Protein AF-A0A8H7LG50-F1 (afdb_monomer)

Structure (mmCIF, N/CA/C/O backbone):
data_AF-A0A8H7LG50-F1
#
_entry.id   AF-A0A8H7LG50-F1
#
loop_
_atom_site.group_PDB
_atom_site.id
_atom_site.type_symbol
_atom_site.label_atom_id
_atom_site.label_alt_id
_atom_site.label_comp_id
_atom_site.label_asym_id
_atom_site.label_entity_id
_atom_site.label_seq_id
_atom_site.pdbx_PDB_ins_code
_atom_site.Cartn_x
_atom_site.Cartn_y
_atom_site.Cartn_z
_atom_site.occupancy
_atom_site.B_iso_or_equiv
_atom_site.auth_seq_id
_atom_site.auth_comp_id
_atom_site.auth_asym_id
_atom_site.auth_atom_id
_atom_site.pdbx_PDB_model_num
ATOM 1 N N . MET A 1 1 ? 13.719 -37.889 -53.598 1.00 31.06 1 MET A N 1
ATOM 2 C CA . MET A 1 1 ? 13.963 -36.443 -53.409 1.00 31.06 1 MET A CA 1
ATOM 3 C C . MET A 1 1 ? 12.656 -35.799 -52.960 1.00 31.06 1 MET A C 1
ATOM 5 O O . MET A 1 1 ? 11.708 -35.880 -53.720 1.00 31.06 1 MET A O 1
ATOM 9 N N . ARG A 1 2 ? 12.663 -35.210 -51.749 1.00 28.53 2 ARG A N 1
ATOM 10 C CA . ARG A 1 2 ? 11.762 -34.171 -51.178 1.00 28.53 2 ARG A CA 1
ATOM 11 C C . ARG A 1 2 ? 10.258 -34.524 -51.067 1.00 28.53 2 ARG A C 1
ATOM 13 O O . ARG A 1 2 ? 9.593 -34.675 -52.074 1.00 28.53 2 ARG A O 1
ATOM 20 N N . SER A 1 3 ? 9.714 -34.812 -49.872 1.00 28.70 3 SER A N 1
ATOM 21 C CA . SER A 1 3 ? 9.418 -33.885 -48.743 1.00 28.70 3 SER A CA 1
ATOM 22 C C . SER A 1 3 ? 8.461 -32.779 -49.209 1.00 28.70 3 SER A C 1
ATOM 24 O O . SER A 1 3 ? 8.827 -32.046 -50.117 1.00 28.70 3 SER A O 1
ATOM 26 N N . THR A 1 4 ? 7.217 -32.657 -48.739 1.00 28.62 4 THR A N 1
ATOM 27 C CA . THR A 1 4 ? 6.825 -32.398 -47.340 1.00 28.62 4 THR A CA 1
ATOM 28 C C . THR A 1 4 ? 5.317 -32.615 -47.115 1.00 28.62 4 THR A C 1
ATOM 30 O O . THR A 1 4 ? 4.499 -32.032 -47.823 1.00 28.62 4 THR A O 1
ATOM 33 N N . LEU A 1 5 ? 4.970 -33.352 -46.054 1.00 33.84 5 LEU A N 1
ATOM 34 C CA . LEU A 1 5 ? 3.782 -33.109 -45.225 1.00 33.84 5 LEU A CA 1
ATOM 35 C C . LEU A 1 5 ? 3.988 -31.791 -44.455 1.00 33.84 5 LEU A C 1
ATOM 37 O O . LEU A 1 5 ? 5.042 -31.633 -43.841 1.00 33.84 5 LEU A O 1
ATOM 41 N N . VAL A 1 6 ? 3.000 -30.890 -44.422 1.00 29.89 6 VAL A N 1
ATOM 42 C CA . VAL A 1 6 ? 2.952 -29.770 -43.461 1.00 29.89 6 VAL A CA 1
ATOM 43 C C . VAL A 1 6 ? 1.529 -29.604 -42.911 1.00 29.89 6 VAL A C 1
ATOM 45 O O . VAL A 1 6 ? 0.636 -29.097 -43.577 1.00 29.89 6 VAL A O 1
ATOM 48 N N . SER A 1 7 ? 1.387 -30.072 -41.669 1.00 29.23 7 SER A N 1
ATOM 49 C CA . SER A 1 7 ? 0.740 -29.420 -40.517 1.00 29.23 7 SER A CA 1
ATOM 50 C C . SER A 1 7 ? -0.767 -29.123 -40.506 1.00 29.23 7 SER A C 1
ATOM 52 O O . SER A 1 7 ? -1.240 -28.055 -40.880 1.00 29.23 7 SER A O 1
ATOM 54 N N . LEU A 1 8 ? -1.473 -30.088 -39.907 1.00 27.44 8 LEU A N 1
ATOM 55 C CA . LEU A 1 8 ? -2.477 -29.969 -38.840 1.00 27.44 8 LEU A CA 1
ATOM 56 C C . LEU A 1 8 ? -2.651 -28.597 -38.138 1.00 27.44 8 LEU A C 1
ATOM 58 O O . LEU A 1 8 ? -1.688 -28.018 -37.643 1.00 27.44 8 LEU A O 1
ATOM 62 N N . LEU A 1 9 ? -3.936 -28.229 -37.986 1.00 32.78 9 LEU A N 1
ATOM 63 C CA . LEU A 1 9 ? -4.622 -27.772 -36.759 1.00 32.78 9 LEU A CA 1
ATOM 64 C C . LEU A 1 9 ? -3.873 -26.795 -35.844 1.00 32.78 9 LEU A C 1
ATOM 66 O O . LEU A 1 9 ? -3.012 -27.235 -35.105 1.00 32.78 9 LEU A O 1
ATOM 70 N N . PHE A 1 10 ? -4.339 -25.546 -35.733 1.00 29.03 10 PHE A N 1
ATOM 71 C CA . PHE A 1 10 ? -4.379 -24.809 -34.459 1.00 29.03 10 PHE A CA 1
ATOM 72 C C . PHE A 1 10 ? -5.304 -23.589 -34.567 1.00 29.03 10 PHE A C 1
ATOM 74 O O . PHE A 1 10 ? -5.210 -22.824 -35.522 1.00 29.03 10 PHE A O 1
ATOM 81 N N . GLY A 1 11 ? -6.158 -23.383 -33.555 1.00 27.42 11 GLY A N 1
ATOM 82 C CA . GLY A 1 11 ? -6.696 -22.049 -33.267 1.00 27.42 11 GLY A CA 1
ATOM 83 C C . GLY A 1 11 ? -8.188 -21.901 -32.967 1.00 27.42 11 GLY A C 1
ATOM 84 O O . GLY A 1 11 ? -8.726 -20.841 -33.264 1.00 27.42 11 GLY A O 1
ATOM 85 N N . GLN A 1 12 ? -8.880 -22.871 -32.353 1.00 30.61 12 GLN A N 1
ATOM 86 C CA . GLN A 1 12 ? -10.103 -22.512 -31.617 1.00 30.61 12 GLN A CA 1
ATOM 87 C C . GLN A 1 12 ? -9.707 -21.937 -30.256 1.00 30.61 12 GLN A C 1
ATOM 89 O O . GLN A 1 12 ? -9.494 -22.653 -29.280 1.00 30.61 12 GLN A O 1
ATOM 94 N N . LEU A 1 13 ? -9.570 -20.612 -30.223 1.00 31.00 13 LEU A N 1
ATOM 95 C CA . LEU A 1 13 ? -9.483 -19.833 -29.000 1.00 31.00 13 LEU A CA 1
ATOM 96 C C . LEU A 1 13 ? -10.865 -19.879 -28.329 1.00 31.00 13 LEU A C 1
ATOM 98 O O . LEU A 1 13 ? -11.737 -19.060 -28.613 1.00 31.00 13 LEU A O 1
ATOM 102 N N . VAL A 1 14 ? -11.102 -20.873 -27.471 1.00 29.30 14 VAL A N 1
ATOM 103 C CA . VAL A 1 14 ? -12.268 -20.859 -26.583 1.00 29.30 14 VAL A CA 1
ATOM 104 C C . VAL A 1 14 ? -11.995 -19.791 -25.531 1.00 29.30 14 VAL A C 1
ATOM 106 O O . VAL A 1 14 ? -11.332 -20.035 -24.523 1.00 29.30 14 VAL A O 1
ATOM 109 N N . LEU A 1 15 ? -12.473 -18.575 -25.792 1.00 31.98 15 LEU A N 1
ATOM 110 C CA . LEU A 1 15 ? -12.602 -17.545 -24.775 1.00 31.98 15 LEU A CA 1
ATOM 111 C C . LEU A 1 15 ? -13.707 -18.023 -23.825 1.00 31.98 15 LEU A C 1
ATOM 113 O O . LEU A 1 15 ? -14.887 -17.747 -24.026 1.00 31.98 15 LEU A O 1
ATOM 117 N N . ALA A 1 16 ? -13.334 -18.805 -22.813 1.00 29.12 16 ALA A N 1
ATOM 118 C CA . ALA A 1 16 ? -14.197 -19.034 -21.670 1.00 29.12 16 ALA A CA 1
ATOM 119 C C . ALA A 1 16 ? -14.322 -17.691 -20.943 1.00 29.12 16 ALA A C 1
ATOM 121 O O . ALA A 1 16 ? -13.559 -17.380 -20.031 1.00 29.12 16 ALA A O 1
ATOM 122 N N . ALA A 1 17 ? -15.269 -16.864 -21.386 1.00 29.91 17 ALA A N 1
ATOM 123 C CA . ALA A 1 17 ? -15.859 -15.845 -20.546 1.00 29.91 17 ALA A CA 1
ATOM 124 C C . ALA A 1 17 ? -16.591 -16.606 -19.439 1.00 29.91 17 ALA A C 1
ATOM 126 O O . ALA A 1 17 ? -17.774 -16.919 -19.546 1.00 29.91 17 ALA A O 1
ATOM 127 N N . THR A 1 18 ? -15.851 -17.003 -18.403 1.00 30.44 18 THR A N 1
ATOM 128 C CA . THR A 1 18 ? -16.465 -17.412 -17.150 1.00 30.44 18 THR A CA 1
ATOM 129 C C . THR A 1 18 ? -17.368 -16.264 -16.749 1.00 30.44 18 THR A C 1
ATOM 131 O O . THR A 1 18 ? -16.886 -15.143 -16.571 1.00 30.44 18 THR A O 1
ATOM 134 N N . LEU A 1 19 ? -18.666 -16.554 -16.671 1.00 29.66 19 LEU A N 1
ATOM 135 C CA . LEU A 1 19 ? -19.645 -15.769 -15.942 1.00 29.66 19 LEU A CA 1
ATOM 136 C C . LEU A 1 19 ? -18.993 -15.386 -14.615 1.00 29.66 19 LEU A C 1
ATOM 138 O O . LEU A 1 19 ? -18.882 -16.217 -13.713 1.00 29.66 19 LEU A O 1
ATOM 142 N N . VAL A 1 20 ? -18.491 -14.155 -14.528 1.00 34.09 20 VAL A N 1
ATOM 143 C CA . VAL A 1 20 ? -18.185 -13.543 -13.246 1.00 34.09 20 VAL A CA 1
ATOM 144 C C . VAL A 1 20 ? -19.556 -13.437 -12.610 1.00 34.09 20 VAL A C 1
ATOM 146 O O . VAL A 1 20 ? -20.350 -12.575 -12.980 1.00 34.09 20 VAL A O 1
ATOM 149 N N . HIS A 1 21 ? -19.891 -14.401 -11.752 1.00 29.59 21 HIS A N 1
ATOM 150 C CA . HIS A 1 21 ? -20.957 -14.184 -10.796 1.00 29.59 21 HIS A CA 1
ATOM 151 C C . HIS A 1 21 ? -20.593 -12.869 -10.113 1.00 29.59 21 HIS A C 1
ATOM 153 O O . HIS A 1 21 ? -19.509 -12.749 -9.538 1.00 29.59 21 HIS A O 1
ATOM 159 N N . ASN A 1 22 ? -21.457 -11.866 -10.271 1.00 37.94 22 ASN A N 1
ATOM 160 C CA . ASN A 1 22 ? -21.428 -10.630 -9.501 1.00 37.94 22 ASN A CA 1
ATOM 161 C C . ASN A 1 22 ? -21.782 -10.965 -8.043 1.00 37.94 22 ASN A C 1
ATOM 163 O O . ASN A 1 22 ? -22.739 -10.429 -7.495 1.00 37.94 22 ASN A O 1
ATOM 167 N N . ASP A 1 23 ? -21.017 -11.853 -7.409 1.00 42.09 23 ASP A N 1
ATOM 168 C CA . ASP A 1 23 ? -20.877 -11.807 -5.967 1.00 42.09 23 ASP A CA 1
ATOM 169 C C . ASP A 1 23 ? -20.076 -10.536 -5.714 1.00 42.09 23 ASP A C 1
ATOM 171 O O . ASP A 1 23 ? -18.843 -10.498 -5.778 1.00 42.09 23 ASP A O 1
ATOM 175 N N . GLU A 1 24 ? -20.811 -9.435 -5.570 1.00 49.75 24 GLU A N 1
ATOM 176 C CA . GLU A 1 24 ? -20.257 -8.184 -5.103 1.00 49.75 24 GLU A CA 1
ATOM 177 C C . GLU A 1 24 ? -19.549 -8.488 -3.791 1.00 49.75 24 GLU A C 1
ATOM 179 O O . GLU A 1 24 ? -20.199 -8.729 -2.780 1.00 49.75 24 GLU A O 1
ATOM 184 N N . ILE A 1 25 ? -18.213 -8.501 -3.796 1.00 55.94 25 ILE A N 1
ATOM 185 C CA . ILE A 1 25 ? -17.473 -8.505 -2.539 1.00 55.94 25 ILE A CA 1
ATOM 186 C C . ILE A 1 25 ? -17.875 -7.199 -1.846 1.00 55.94 25 ILE A C 1
ATOM 188 O O . ILE A 1 25 ? -17.560 -6.120 -2.379 1.00 55.94 25 ILE A O 1
ATOM 192 N N . PRO A 1 26 ? -18.610 -7.266 -0.721 1.00 66.69 26 PRO A N 1
ATOM 193 C CA . PRO A 1 26 ? -19.116 -6.070 -0.082 1.00 66.69 26 PRO A CA 1
ATOM 194 C C . PRO A 1 26 ? -17.921 -5.255 0.407 1.00 66.69 26 PRO A C 1
ATOM 196 O O . PRO A 1 26 ? -16.989 -5.791 1.017 1.00 66.69 26 PRO A O 1
ATOM 199 N N . ILE A 1 27 ? -17.929 -3.959 0.094 1.00 78.50 27 ILE A N 1
ATOM 200 C CA . ILE A 1 27 ? -16.954 -3.019 0.637 1.00 78.50 27 ILE A CA 1
ATOM 201 C C . ILE A 1 27 ? -17.576 -2.366 1.862 1.00 78.50 27 ILE A C 1
ATOM 203 O O . ILE A 1 27 ? -18.514 -1.579 1.766 1.00 78.50 27 ILE A O 1
ATOM 207 N N . LEU A 1 28 ? -17.026 -2.690 3.024 1.00 87.25 28 LEU A N 1
ATOM 208 C CA . LEU A 1 28 ? -17.392 -2.079 4.286 1.00 87.25 28 LEU A CA 1
ATOM 209 C C . LEU A 1 28 ? -16.616 -0.774 4.464 1.00 87.25 28 LEU A C 1
ATOM 211 O O . LEU A 1 28 ? -15.384 -0.771 4.449 1.00 87.25 28 LEU A O 1
ATOM 215 N N . LYS A 1 29 ? -17.317 0.338 4.690 1.00 88.69 29 LYS A N 1
ATOM 216 C CA . LYS A 1 29 ? -16.672 1.561 5.181 1.00 88.69 29 LYS A CA 1
ATOM 217 C C . LYS A 1 29 ? -16.261 1.359 6.634 1.00 88.69 29 LYS A C 1
ATOM 219 O O . LYS A 1 29 ? -17.098 1.039 7.475 1.00 88.69 29 LYS A O 1
ATOM 224 N N . LEU A 1 30 ? -14.974 1.515 6.917 1.00 92.94 30 LEU A N 1
ATOM 225 C CA . LEU A 1 30 ? -14.433 1.309 8.254 1.00 92.94 30 LEU A CA 1
ATOM 226 C C . LEU A 1 30 ? -14.558 2.579 9.097 1.00 92.94 30 LEU A C 1
ATOM 228 O O . LEU A 1 30 ? -14.197 3.661 8.643 1.00 92.94 30 LEU A O 1
ATOM 232 N N . ASN A 1 31 ? -14.989 2.433 10.352 1.00 94.94 31 ASN A N 1
ATOM 233 C CA . ASN A 1 31 ? -14.948 3.512 11.340 1.00 94.94 31 ASN A CA 1
ATOM 234 C C . ASN A 1 31 ? -13.544 3.577 11.946 1.00 94.94 31 ASN A C 1
ATOM 236 O O . ASN A 1 31 ? -13.275 3.004 13.006 1.00 94.94 31 ASN A O 1
ATOM 240 N N . VAL A 1 32 ? -12.620 4.195 11.212 1.00 95.50 32 VAL A N 1
ATOM 241 C CA . VAL A 1 32 ? -11.211 4.275 11.592 1.00 95.50 32 VAL A CA 1
ATOM 242 C C . VAL A 1 32 ? -10.626 5.648 11.297 1.00 95.50 32 VAL A C 1
ATOM 244 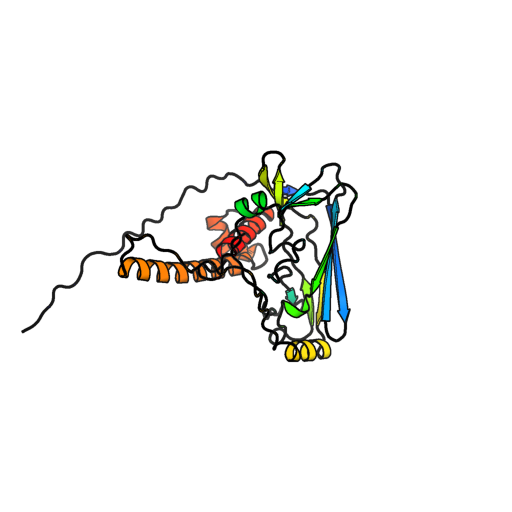O O . VAL A 1 32 ? -10.868 6.220 10.240 1.00 95.50 32 VAL A O 1
ATOM 247 N N . ASP A 1 33 ? -9.766 6.119 12.192 1.00 95.12 33 ASP A N 1
ATOM 248 C CA . ASP A 1 33 ? -8.876 7.239 11.920 1.00 95.12 33 ASP A CA 1
ATOM 249 C C . ASP A 1 33 ? -7.540 6.700 11.421 1.00 95.12 33 ASP A C 1
ATOM 251 O O . ASP A 1 33 ? -6.948 5.798 12.024 1.00 95.12 33 ASP A O 1
ATOM 255 N N . THR A 1 34 ? -7.042 7.256 10.318 1.00 95.56 34 THR A N 1
ATOM 256 C CA . THR A 1 34 ? -5.742 6.875 9.762 1.00 95.56 34 THR A CA 1
ATOM 257 C C . THR A 1 34 ? -4.805 8.062 9.652 1.00 95.56 34 THR A C 1
ATOM 259 O O . THR A 1 34 ? -5.212 9.190 9.376 1.00 95.56 34 THR A O 1
ATOM 262 N N . LYS A 1 35 ? -3.514 7.808 9.860 1.00 95.56 35 LYS A N 1
ATOM 263 C CA . LYS A 1 35 ? -2.468 8.820 9.747 1.00 95.56 35 LYS A CA 1
ATOM 264 C C . LYS A 1 35 ? -1.220 8.224 9.121 1.00 95.56 35 LYS A C 1
ATOM 266 O O . LYS A 1 35 ? -0.772 7.154 9.521 1.00 95.56 35 LYS A O 1
ATOM 271 N N . LEU A 1 36 ? -0.631 8.957 8.180 1.00 96.44 36 LEU A N 1
ATOM 272 C CA . LEU A 1 36 ? 0.725 8.717 7.697 1.00 96.44 36 LEU A CA 1
ATOM 273 C C . LEU A 1 36 ? 1.635 9.848 8.161 1.00 96.44 36 LEU A C 1
ATOM 275 O O . LEU A 1 36 ? 1.410 11.009 7.827 1.00 96.44 36 LEU A O 1
ATOM 279 N N . ALA A 1 37 ? 2.668 9.508 8.922 1.00 96.06 37 ALA A N 1
ATOM 280 C CA . ALA A 1 37 ? 3.710 10.435 9.333 1.00 96.06 37 ALA A CA 1
ATOM 281 C C . ALA A 1 37 ? 5.029 10.080 8.643 1.00 96.06 37 ALA A C 1
ATOM 283 O O . ALA A 1 37 ? 5.400 8.914 8.535 1.00 96.06 37 ALA A O 1
ATOM 284 N N . VAL A 1 38 ? 5.746 11.098 8.177 1.00 95.88 38 VAL A N 1
ATOM 285 C CA . VAL A 1 38 ? 7.029 10.940 7.487 1.00 95.88 38 VAL A CA 1
ATOM 286 C C . VAL A 1 38 ? 8.127 11.470 8.392 1.00 95.88 38 VAL A C 1
ATOM 288 O O . VAL A 1 38 ? 8.054 12.599 8.874 1.00 95.88 38 VAL A O 1
ATOM 291 N N . ARG A 1 39 ? 9.168 10.664 8.593 1.00 93.44 39 ARG A N 1
ATOM 292 C CA . ARG A 1 39 ? 10.396 11.069 9.276 1.00 93.44 39 ARG A CA 1
ATOM 293 C C . ARG A 1 39 ? 11.560 10.948 8.312 1.00 93.44 39 ARG A C 1
ATOM 295 O O . ARG A 1 39 ? 11.907 9.846 7.892 1.00 93.44 39 ARG A O 1
ATOM 302 N N . SER A 1 40 ? 12.176 12.078 8.002 1.00 87.69 40 SER A N 1
ATOM 303 C CA . SER A 1 40 ? 13.331 12.139 7.111 1.00 87.69 40 SER A CA 1
ATOM 304 C C . SER A 1 40 ? 14.600 12.420 7.907 1.00 87.69 40 SER A C 1
ATOM 306 O O . SER A 1 40 ? 14.627 13.304 8.760 1.00 87.69 40 SER A O 1
ATOM 308 N N . SER A 1 41 ? 15.660 11.688 7.596 1.00 84.31 41 SER A N 1
ATOM 309 C CA . SER A 1 41 ? 17.039 11.994 7.961 1.00 84.31 41 SER A CA 1
ATOM 310 C C . SER A 1 41 ? 17.859 12.219 6.680 1.00 84.31 41 SER A C 1
ATOM 312 O O . SER A 1 41 ? 17.350 11.993 5.578 1.00 84.31 41 SER A O 1
ATOM 314 N N . PRO A 1 42 ? 19.122 12.669 6.777 1.00 80.69 42 PRO A N 1
ATOM 315 C CA . PRO A 1 42 ? 19.978 12.841 5.601 1.00 80.69 42 PRO A CA 1
ATOM 316 C C . PRO A 1 42 ? 20.164 11.572 4.755 1.00 80.69 42 PRO A C 1
ATOM 318 O O . PRO A 1 42 ? 20.405 11.686 3.556 1.00 80.69 42 PRO A O 1
ATOM 321 N N . ASP A 1 43 ? 20.024 10.392 5.365 1.00 81.19 43 ASP A N 1
ATOM 322 C CA . ASP A 1 43 ? 20.349 9.102 4.742 1.00 81.19 43 ASP A CA 1
ATOM 323 C C . ASP A 1 43 ? 19.139 8.173 4.604 1.00 81.19 43 ASP A C 1
ATOM 325 O O . ASP A 1 43 ? 19.228 7.118 3.978 1.00 81.19 43 ASP A O 1
ATOM 329 N N . ASN A 1 44 ? 18.000 8.524 5.206 1.00 84.88 44 ASN A N 1
ATOM 330 C CA . ASN A 1 44 ? 16.867 7.619 5.302 1.00 84.88 44 ASN A CA 1
ATOM 331 C C . ASN A 1 44 ? 15.522 8.347 5.406 1.00 84.88 44 ASN A C 1
ATOM 333 O O . ASN A 1 44 ? 15.422 9.442 5.950 1.00 84.88 44 ASN A O 1
ATOM 337 N N . ILE A 1 45 ? 14.466 7.692 4.937 1.00 91.44 45 ILE A N 1
ATOM 338 C CA . ILE A 1 45 ? 13.078 8.092 5.131 1.00 91.44 45 ILE A CA 1
ATOM 339 C C . ILE A 1 45 ? 12.354 6.920 5.774 1.00 91.44 45 ILE A C 1
ATOM 341 O O . ILE A 1 45 ? 12.335 5.809 5.238 1.00 91.44 45 ILE A O 1
ATOM 345 N N . ARG A 1 46 ? 11.697 7.205 6.895 1.00 93.44 46 ARG A N 1
ATOM 346 C CA . ARG A 1 46 ? 10.741 6.312 7.538 1.00 93.44 46 ARG A CA 1
ATOM 347 C C . ARG A 1 46 ? 9.337 6.852 7.376 1.00 93.44 46 ARG A C 1
ATOM 349 O O . ARG A 1 46 ? 9.115 8.059 7.471 1.00 93.44 46 ARG A O 1
ATOM 356 N N . VAL A 1 47 ? 8.396 5.948 7.152 1.00 95.94 47 VAL A N 1
ATOM 357 C CA . VAL A 1 47 ? 6.973 6.273 7.082 1.00 95.94 47 VAL A CA 1
ATOM 358 C C . VAL A 1 47 ? 6.243 5.463 8.141 1.00 95.94 47 VAL A C 1
ATOM 360 O O . VAL A 1 47 ? 6.306 4.236 8.140 1.00 95.94 47 VAL A O 1
ATOM 363 N N . GLU A 1 48 ? 5.576 6.156 9.052 1.00 96.94 48 GLU A N 1
ATOM 364 C CA . GLU A 1 48 ? 4.765 5.583 10.121 1.00 96.94 48 GLU A CA 1
ATOM 365 C C . GLU A 1 48 ? 3.299 5.631 9.696 1.00 96.94 48 GLU A C 1
ATOM 367 O O . GLU A 1 48 ? 2.771 6.704 9.405 1.00 96.94 48 GLU A O 1
ATOM 372 N N . PHE A 1 49 ? 2.650 4.472 9.645 1.00 97.25 49 PHE A N 1
ATOM 373 C CA . PHE A 1 49 ? 1.211 4.355 9.459 1.00 97.25 49 PHE A CA 1
ATOM 374 C C . PHE A 1 49 ? 0.552 4.044 10.795 1.00 97.25 49 PHE A C 1
ATOM 376 O O . PHE A 1 49 ? 0.871 3.033 11.416 1.00 97.25 49 PHE A O 1
ATOM 383 N N . THR A 1 50 ? -0.381 4.890 11.212 1.00 97.44 50 THR A N 1
ATOM 384 C CA . THR A 1 50 ? -1.225 4.656 12.381 1.00 97.44 50 THR A CA 1
ATOM 385 C C . THR A 1 50 ? -2.664 4.467 11.930 1.00 97.44 50 THR A C 1
ATOM 387 O O . THR A 1 50 ? -3.169 5.262 11.137 1.00 97.44 50 THR A O 1
ATOM 390 N N . ILE A 1 51 ? -3.323 3.442 12.461 1.00 97.31 51 ILE A N 1
ATOM 391 C CA . ILE A 1 51 ? -4.760 3.215 12.317 1.00 97.31 51 ILE A CA 1
ATOM 392 C C . ILE A 1 51 ? -5.387 3.073 13.702 1.00 97.31 51 ILE A C 1
ATOM 394 O O . ILE A 1 51 ? -4.869 2.345 14.547 1.00 97.31 51 ILE A O 1
ATOM 398 N N . ALA A 1 52 ? -6.494 3.763 13.946 1.00 96.88 52 ALA A N 1
ATOM 399 C CA . ALA A 1 52 ? -7.251 3.688 15.188 1.00 96.88 52 ALA A CA 1
ATOM 400 C C . ALA A 1 52 ? -8.707 3.367 14.873 1.00 96.88 52 ALA A C 1
ATOM 402 O O . ALA A 1 52 ? -9.319 4.038 14.055 1.00 96.88 52 ALA A O 1
ATOM 403 N N . ASN A 1 53 ? -9.267 2.351 15.519 1.00 97.25 53 ASN A N 1
ATOM 404 C CA . ASN A 1 53 ? -10.684 2.034 15.388 1.00 97.25 53 ASN A CA 1
ATOM 405 C C . ASN A 1 53 ? -11.517 2.938 16.298 1.00 97.25 53 ASN A C 1
ATOM 407 O O . ASN A 1 53 ? -11.388 2.874 17.521 1.00 97.25 53 ASN A O 1
ATOM 411 N N . THR A 1 54 ? -12.346 3.782 15.687 1.00 96.75 54 THR A N 1
ATOM 412 C CA . THR A 1 54 ? -13.242 4.733 16.361 1.00 96.75 54 THR A CA 1
ATOM 413 C C . THR A 1 54 ? -14.648 4.165 16.560 1.00 96.75 54 THR A C 1
ATOM 415 O O . THR A 1 54 ? -15.470 4.759 17.258 1.00 96.75 54 THR A O 1
ATOM 418 N N . GLY A 1 55 ? -14.926 3.001 15.966 1.00 94.31 55 GLY A N 1
ATOM 419 C CA . GLY A 1 55 ? -16.156 2.247 16.148 1.00 94.31 55 GLY A CA 1
ATOM 420 C C . GLY A 1 55 ? -16.181 1.418 17.433 1.00 94.31 55 GLY A C 1
ATOM 421 O O . GLY A 1 55 ? -15.338 1.541 18.320 1.00 94.31 55 GLY A O 1
ATOM 422 N N . ARG A 1 56 ? -17.197 0.555 17.530 1.00 94.56 56 ARG A N 1
ATOM 423 C CA . ARG A 1 56 ? -17.433 -0.330 18.687 1.00 94.56 56 ARG A CA 1
ATOM 424 C C . ARG A 1 56 ? -17.069 -1.789 18.424 1.00 94.56 56 ARG A C 1
ATOM 426 O O . ARG A 1 56 ? -16.891 -2.552 19.366 1.00 94.56 56 ARG A O 1
ATOM 433 N N . GLU A 1 57 ? -16.980 -2.175 17.159 1.00 92.69 57 GLU A N 1
ATOM 434 C CA . GLU A 1 57 ? -16.703 -3.547 16.740 1.00 92.69 57 GLU A CA 1
ATOM 435 C C . GLU A 1 57 ? -15.204 -3.764 16.582 1.00 92.69 57 GLU A C 1
ATOM 437 O O . GLU A 1 57 ? -14.473 -2.831 16.274 1.00 92.69 57 GLU A O 1
ATOM 442 N N . THR A 1 58 ? -14.726 -4.991 16.774 1.00 95.56 58 THR A N 1
ATOM 443 C CA . THR A 1 58 ? -13.329 -5.330 16.476 1.00 95.56 58 THR A CA 1
ATOM 444 C C . THR A 1 58 ? -13.200 -5.727 15.012 1.00 95.56 58 THR A C 1
ATOM 446 O O . THR A 1 58 ? -13.921 -6.607 14.554 1.00 95.56 58 THR A O 1
ATOM 449 N N . TYR A 1 59 ? -12.234 -5.149 14.298 1.00 95.88 59 TYR A N 1
ATOM 450 C CA . TYR A 1 59 ? -11.933 -5.564 12.927 1.00 95.88 59 TYR A CA 1
ATOM 451 C C . TYR A 1 59 ? -10.826 -6.620 12.906 1.00 95.88 59 TYR A C 1
ATOM 453 O O . TYR A 1 59 ? -9.734 -6.395 13.431 1.00 95.88 59 TYR A O 1
ATOM 461 N N . SER A 1 60 ? -11.093 -7.759 12.266 1.00 95.00 60 SER A N 1
ATOM 462 C CA . SER A 1 60 ? -10.086 -8.785 11.972 1.00 95.00 60 SER A CA 1
ATOM 463 C C . SER A 1 60 ? -9.483 -8.507 10.599 1.00 95.00 60 SER A C 1
ATOM 465 O O . SER A 1 60 ? -10.073 -8.834 9.572 1.00 95.00 60 SER A O 1
ATOM 467 N N . ILE A 1 61 ? -8.322 -7.861 10.578 1.00 94.44 61 ILE A N 1
ATOM 468 C CA . ILE A 1 61 ? -7.641 -7.415 9.363 1.00 94.44 61 ILE A CA 1
ATOM 469 C C . ILE A 1 61 ? -6.598 -8.454 8.968 1.00 94.44 61 ILE A C 1
ATOM 471 O O . ILE A 1 61 ? -5.676 -8.748 9.722 1.00 94.44 61 ILE A O 1
ATO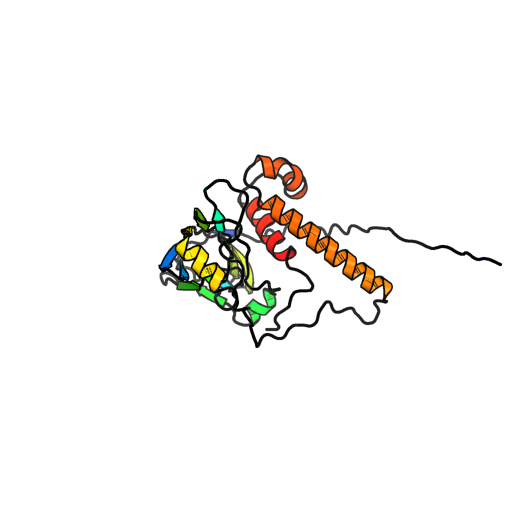M 475 N N . LEU A 1 62 ? -6.704 -8.981 7.757 1.00 91.69 62 LEU A N 1
ATOM 476 C CA . LEU A 1 62 ? -5.709 -9.872 7.186 1.00 91.69 62 LEU A CA 1
ATOM 477 C C . LEU A 1 62 ? -4.480 -9.053 6.764 1.00 91.69 62 LEU A C 1
ATOM 479 O O . LEU A 1 62 ? -4.581 -8.093 5.992 1.00 91.69 62 LEU A O 1
ATOM 483 N N . GLU A 1 63 ? -3.306 -9.425 7.271 1.00 89.00 63 GLU A N 1
ATOM 484 C CA . GLU A 1 63 ? -2.041 -8.727 7.035 1.00 89.00 63 GLU A CA 1
ATOM 485 C C . GLU A 1 63 ? -1.517 -9.011 5.627 1.00 89.00 63 GLU A C 1
ATOM 487 O O . GLU A 1 63 ? -0.568 -9.765 5.402 1.00 89.00 63 GLU A O 1
ATOM 492 N N . THR A 1 64 ? -2.165 -8.401 4.636 1.00 86.19 64 THR A N 1
ATOM 493 C CA . THR A 1 64 ? -1.746 -8.559 3.248 1.00 86.19 64 THR A CA 1
ATOM 494 C C . THR A 1 64 ? -0.383 -7.895 3.047 1.00 86.19 64 THR A C 1
ATOM 496 O O . THR A 1 64 ? -0.133 -6.814 3.591 1.00 86.19 64 THR A O 1
ATOM 499 N N . PRO A 1 65 ? 0.512 -8.453 2.220 1.00 85.69 65 PRO A N 1
ATOM 500 C CA . PRO A 1 65 ? 1.836 -7.863 2.081 1.00 85.69 65 PRO A CA 1
ATOM 501 C C . PRO A 1 65 ? 1.802 -6.461 1.478 1.00 85.69 65 PRO A C 1
ATOM 503 O O . PRO A 1 65 ? 2.597 -5.615 1.849 1.00 85.69 65 PRO A O 1
ATOM 506 N N . THR A 1 66 ? 0.842 -6.138 0.614 1.00 83.88 66 THR A N 1
ATOM 507 C CA . THR A 1 66 ? 0.678 -4.770 0.091 1.00 83.88 66 THR A CA 1
ATOM 508 C C . THR A 1 66 ? 0.020 -3.797 1.075 1.00 83.88 66 THR A C 1
ATOM 510 O O . THR A 1 66 ? -0.012 -2.604 0.786 1.00 83.88 66 THR A O 1
ATOM 513 N N . SER A 1 67 ? -0.481 -4.270 2.221 1.00 88.12 67 SER A N 1
ATOM 514 C CA . SER A 1 67 ? -1.012 -3.417 3.286 1.00 88.12 67 SER A CA 1
ATOM 515 C C . SER A 1 67 ? 0.102 -2.635 3.982 1.00 88.12 67 SER A C 1
ATOM 517 O O . SER A 1 67 ? 1.224 -3.124 4.162 1.00 88.12 67 SER A O 1
ATOM 519 N N . LEU A 1 68 ? -0.241 -1.432 4.444 1.00 92.19 68 LEU A N 1
ATOM 520 C CA . LEU A 1 68 ? 0.589 -0.640 5.351 1.00 92.19 68 LEU A CA 1
ATOM 521 C C . LEU A 1 68 ? 0.707 -1.258 6.751 1.00 92.19 68 LEU A C 1
ATOM 523 O O . LEU A 1 68 ? 1.552 -0.825 7.526 1.00 92.19 68 LEU A O 1
ATOM 527 N N . LEU A 1 69 ? -0.108 -2.260 7.080 1.00 93.31 69 LEU A N 1
ATOM 528 C CA . LEU A 1 69 ? -0.071 -2.934 8.380 1.00 93.31 69 LEU A CA 1
ATOM 529 C C . LEU A 1 69 ? 0.938 -4.086 8.440 1.00 93.31 69 LEU A C 1
ATOM 531 O O . LEU A 1 69 ? 1.342 -4.474 9.524 1.00 93.31 69 LEU A O 1
ATOM 535 N N . SER A 1 70 ? 1.398 -4.593 7.292 1.00 88.44 70 SER A N 1
ATOM 536 C CA . SER A 1 70 ? 2.379 -5.683 7.237 1.00 88.44 70 SER A CA 1
ATOM 537 C C . SER A 1 70 ? 3.804 -5.139 7.118 1.00 88.44 70 SER A C 1
ATOM 539 O O . SER A 1 70 ? 4.077 -4.358 6.207 1.00 88.44 70 SER A O 1
ATOM 541 N N . THR A 1 71 ? 4.736 -5.580 7.965 1.00 86.75 71 THR A N 1
ATOM 542 C CA . THR A 1 71 ? 6.184 -5.270 7.859 1.00 86.75 71 THR A CA 1
ATOM 543 C C . THR A 1 71 ? 7.031 -6.454 7.414 1.00 86.75 71 THR A C 1
ATOM 545 O O . THR A 1 71 ? 8.214 -6.288 7.134 1.00 86.75 71 THR A O 1
ATOM 548 N N . GLU A 1 72 ? 6.425 -7.637 7.313 1.00 83.38 72 GLU A N 1
ATOM 549 C CA . GLU A 1 72 ? 7.116 -8.895 7.019 1.00 83.38 72 GLU A CA 1
ATOM 550 C C . GLU A 1 72 ? 7.859 -8.852 5.682 1.00 83.38 72 GLU A C 1
ATOM 552 O O . GLU A 1 72 ? 8.967 -9.367 5.560 1.00 83.38 72 GLU A O 1
ATOM 557 N N . PHE A 1 73 ? 7.266 -8.194 4.683 1.00 82.06 73 PHE A N 1
ATOM 558 C CA . PHE A 1 73 ? 7.836 -8.103 3.349 1.00 82.06 73 PHE A CA 1
ATOM 559 C C . PHE A 1 73 ? 7.980 -6.655 2.889 1.00 82.06 73 PHE A C 1
ATOM 561 O O . PHE A 1 73 ? 7.059 -5.837 2.982 1.00 82.06 73 PHE A O 1
ATOM 568 N N . SER A 1 74 ? 9.134 -6.376 2.284 1.00 84.31 74 SER A N 1
ATOM 569 C CA . SER A 1 74 ? 9.468 -5.104 1.638 1.00 84.31 74 SER A CA 1
ATOM 570 C C . SER A 1 74 ? 8.781 -4.969 0.272 1.00 84.31 74 SER A C 1
ATOM 572 O O . SER A 1 74 ? 9.443 -4.880 -0.757 1.00 84.31 74 SER A O 1
ATOM 574 N N . THR A 1 75 ? 7.449 -5.028 0.231 1.00 83.06 75 THR A N 1
ATOM 575 C CA . THR A 1 75 ? 6.641 -4.924 -0.997 1.00 83.06 75 THR A CA 1
ATOM 576 C C . THR A 1 75 ? 6.274 -3.484 -1.355 1.00 83.06 75 THR A C 1
ATOM 578 O O . THR A 1 75 ? 6.504 -2.543 -0.597 1.00 83.06 75 THR A O 1
ATOM 581 N N . ASN A 1 76 ? 5.665 -3.297 -2.529 1.00 84.12 76 ASN A N 1
ATOM 582 C CA . ASN A 1 76 ? 5.220 -1.985 -2.984 1.00 84.12 76 ASN A CA 1
ATOM 583 C C . ASN A 1 76 ? 3.943 -1.556 -2.243 1.00 84.12 76 ASN A C 1
ATOM 585 O O . ASN A 1 76 ? 2.866 -2.091 -2.512 1.00 84.12 76 ASN A O 1
ATOM 589 N N . LYS A 1 77 ? 4.084 -0.607 -1.312 1.00 87.75 77 LYS A N 1
ATOM 590 C CA . LYS A 1 77 ? 2.996 -0.150 -0.432 1.00 87.75 77 LYS A CA 1
ATOM 591 C C . LYS A 1 77 ? 2.585 1.299 -0.679 1.00 87.75 77 LYS A C 1
ATOM 593 O O . LYS A 1 77 ? 1.413 1.606 -0.537 1.00 87.75 77 LYS A O 1
ATOM 598 N N . PHE A 1 78 ? 3.522 2.174 -1.047 1.00 90.44 78 PHE A N 1
ATOM 599 C CA . PHE A 1 78 ? 3.345 3.631 -0.967 1.00 90.44 78 PHE A CA 1
ATOM 600 C C . PHE A 1 78 ? 3.088 4.339 -2.296 1.00 90.44 78 PHE A C 1
ATOM 602 O O . PHE A 1 78 ? 2.649 5.481 -2.265 1.00 90.44 78 PHE A O 1
ATOM 609 N N . TYR A 1 79 ? 3.392 3.703 -3.432 1.00 87.88 79 TYR A N 1
ATOM 610 C CA . TYR A 1 79 ? 3.150 4.234 -4.785 1.00 87.88 79 TYR A CA 1
ATOM 611 C C . TYR A 1 79 ? 3.450 5.745 -4.932 1.00 87.88 79 TYR A C 1
ATOM 613 O O . TYR A 1 79 ? 2.534 6.531 -5.162 1.00 87.88 79 TYR A O 1
ATOM 621 N N . PRO A 1 80 ? 4.715 6.176 -4.763 1.00 89.88 80 PRO A N 1
ATOM 622 C CA . PRO A 1 80 ? 5.064 7.592 -4.788 1.00 89.88 80 PRO A CA 1
ATOM 623 C C . PRO A 1 80 ? 4.830 8.221 -6.170 1.00 89.88 80 PRO A C 1
ATOM 625 O O . PRO A 1 80 ? 5.366 7.754 -7.179 1.00 89.88 80 PRO A O 1
ATOM 628 N N . GLU A 1 81 ? 4.096 9.331 -6.198 1.00 87.50 81 GLU A N 1
ATOM 629 C CA . GLU A 1 81 ? 3.844 10.148 -7.388 1.00 87.50 81 GLU A CA 1
ATOM 630 C C . GLU A 1 81 ? 4.454 11.539 -7.228 1.00 87.50 81 GLU A C 1
ATOM 632 O O . GLU A 1 81 ? 4.296 12.187 -6.194 1.00 87.50 81 GLU A O 1
ATOM 637 N N . LYS A 1 82 ? 5.169 12.014 -8.249 1.00 90.50 82 LYS A N 1
ATOM 638 C CA . LYS A 1 82 ? 5.828 13.320 -8.206 1.00 90.50 82 LYS A CA 1
ATOM 639 C C . LYS A 1 82 ? 4.813 14.436 -8.469 1.00 90.50 82 LYS A C 1
ATOM 641 O O . LYS A 1 82 ? 4.039 14.355 -9.418 1.00 90.50 82 LYS A O 1
ATOM 646 N N . LYS A 1 83 ? 4.827 15.496 -7.652 1.00 89.81 83 LYS A N 1
ATOM 647 C CA . LYS A 1 83 ? 3.857 16.609 -7.750 1.00 89.81 83 LYS A CA 1
ATOM 648 C C . LYS A 1 83 ? 4.124 17.594 -8.894 1.00 89.81 83 LYS A C 1
ATOM 650 O O . LYS A 1 83 ? 3.333 18.505 -9.096 1.00 89.81 83 LYS A O 1
ATOM 655 N N . ASP A 1 84 ? 5.209 17.426 -9.643 1.00 85.69 84 ASP A N 1
ATOM 656 C CA . ASP A 1 84 ? 5.595 18.314 -10.750 1.00 85.69 84 ASP A CA 1
ATOM 657 C C . ASP A 1 84 ? 4.878 17.995 -12.078 1.00 85.69 84 ASP A C 1
ATOM 659 O O . ASP A 1 84 ? 5.198 18.582 -13.108 1.00 85.69 84 ASP A O 1
ATOM 663 N N . GLY A 1 85 ? 3.936 17.043 -12.081 1.00 71.88 85 GLY A N 1
ATOM 664 C CA . GLY A 1 85 ? 3.232 16.599 -13.288 1.00 71.88 85 GLY A CA 1
ATOM 665 C C . GLY A 1 85 ? 4.079 15.722 -14.220 1.00 71.88 85 GLY A C 1
ATOM 666 O O . GLY A 1 85 ? 3.609 15.315 -15.286 1.00 71.88 85 GLY A O 1
ATOM 667 N N . SER A 1 86 ? 5.316 15.391 -13.836 1.00 76.50 86 SER A N 1
ATOM 668 C CA . SER A 1 86 ? 6.179 14.492 -14.595 1.00 76.50 86 SER A CA 1
ATOM 669 C C . SER A 1 86 ? 5.637 13.065 -14.587 1.00 76.50 86 SER A C 1
ATOM 671 O O . SER A 1 86 ? 5.247 12.521 -13.556 1.00 76.50 86 SER A O 1
ATOM 673 N N . ARG A 1 87 ? 5.722 12.387 -15.737 1.00 72.19 87 ARG A N 1
ATOM 674 C CA . ARG A 1 87 ? 5.436 10.944 -15.848 1.00 72.19 87 ARG A CA 1
ATOM 675 C C . ARG A 1 87 ? 6.574 10.062 -15.312 1.00 72.19 87 ARG A C 1
ATOM 677 O O . ARG A 1 87 ? 6.491 8.837 -15.380 1.00 72.19 87 ARG A O 1
ATOM 684 N N . ARG A 1 88 ? 7.673 10.656 -14.829 1.00 74.94 88 ARG A N 1
ATOM 685 C CA . ARG A 1 88 ? 8.823 9.916 -14.291 1.00 74.94 88 ARG A CA 1
ATOM 686 C C . ARG A 1 88 ? 8.568 9.552 -12.830 1.00 74.94 88 ARG A C 1
ATOM 688 O O . ARG A 1 88 ? 8.874 10.329 -11.932 1.00 74.94 88 ARG A O 1
ATOM 695 N N . SER A 1 89 ? 8.060 8.346 -12.600 1.00 77.50 89 SER A N 1
ATOM 696 C CA . SER A 1 89 ? 7.901 7.788 -11.252 1.00 77.50 89 SER A CA 1
ATOM 697 C C . SER A 1 89 ? 9.172 7.078 -10.761 1.00 77.50 89 SER A C 1
ATOM 699 O O . SER A 1 89 ? 9.913 6.519 -11.593 1.00 77.50 89 SER A O 1
ATOM 701 N N . PRO A 1 90 ? 9.401 7.051 -9.432 1.00 83.75 90 PRO A N 1
ATOM 702 C CA . PRO A 1 90 ? 10.441 6.241 -8.807 1.00 83.75 90 PRO A CA 1
ATOM 703 C C . PRO A 1 90 ? 10.270 4.759 -9.153 1.00 83.75 90 PRO A C 1
ATOM 705 O O . PRO A 1 90 ? 9.151 4.273 -9.340 1.00 83.75 90 PRO A O 1
ATOM 708 N N . ILE A 1 91 ? 11.375 4.023 -9.233 1.00 80.81 91 ILE A N 1
ATOM 709 C CA . ILE A 1 91 ? 11.353 2.589 -9.536 1.00 80.81 91 ILE A CA 1
ATOM 710 C C . ILE A 1 91 ? 11.252 1.820 -8.222 1.00 80.81 91 ILE A C 1
ATOM 712 O O . ILE A 1 91 ? 12.107 1.951 -7.358 1.00 80.81 91 ILE A O 1
ATOM 716 N N . PHE A 1 92 ? 10.224 0.994 -8.057 1.00 80.56 92 PHE A N 1
ATOM 717 C CA . PHE A 1 92 ? 10.144 0.094 -6.907 1.00 80.56 92 PHE A CA 1
ATOM 718 C C . PHE A 1 92 ? 11.243 -0.986 -6.985 1.00 80.56 92 PHE A C 1
ATOM 720 O O . PHE A 1 92 ? 11.329 -1.690 -7.991 1.00 80.56 92 PHE A O 1
ATOM 727 N N . LYS A 1 93 ? 12.050 -1.122 -5.925 1.00 75.31 93 LYS A N 1
ATOM 728 C CA . LYS A 1 93 ? 13.198 -2.049 -5.817 1.00 75.31 93 LYS A CA 1
ATOM 729 C C . LYS A 1 93 ? 13.006 -3.178 -4.796 1.00 75.31 93 LYS A C 1
ATOM 731 O O . LYS A 1 93 ? 13.908 -3.984 -4.601 1.00 75.31 93 LYS A O 1
ATOM 736 N N . GLY A 1 94 ? 11.856 -3.231 -4.128 1.00 73.19 94 GLY A N 1
ATOM 737 C CA . GLY A 1 94 ? 11.570 -4.261 -3.132 1.00 73.19 94 GLY A CA 1
ATOM 738 C C . GLY A 1 94 ? 11.085 -5.591 -3.726 1.00 73.1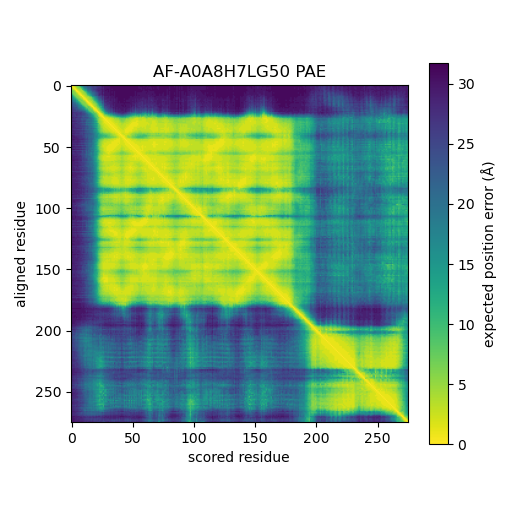9 94 GLY A C 1
ATOM 739 O O . GLY A 1 94 ? 11.205 -5.871 -4.920 1.00 73.19 94 GLY A O 1
ATOM 740 N N . ILE A 1 95 ? 10.488 -6.419 -2.871 1.00 72.19 95 ILE A N 1
ATOM 741 C CA . ILE A 1 95 ? 10.038 -7.773 -3.202 1.00 72.19 95 ILE A CA 1
ATOM 742 C C . ILE A 1 95 ? 8.674 -7.727 -3.902 1.00 72.19 95 ILE A C 1
ATOM 744 O O . ILE A 1 95 ? 7.757 -7.009 -3.499 1.00 72.19 95 ILE A O 1
ATOM 748 N N . LYS A 1 96 ? 8.522 -8.544 -4.946 1.00 66.50 96 LYS A N 1
ATOM 749 C CA . LYS A 1 96 ? 7.225 -8.906 -5.528 1.00 66.50 96 LYS A CA 1
ATOM 750 C C . LYS A 1 96 ? 6.909 -10.331 -5.096 1.00 66.50 96 LYS A C 1
ATOM 752 O O . LYS A 1 96 ? 7.771 -11.195 -5.219 1.00 66.50 96 LYS A O 1
ATOM 757 N N . LEU A 1 97 ? 5.702 -10.565 -4.595 1.00 62.94 97 LEU A N 1
ATOM 758 C CA . LEU A 1 97 ? 5.311 -11.861 -4.049 1.00 62.94 97 LEU A CA 1
ATOM 759 C C . LEU A 1 97 ? 3.924 -12.277 -4.519 1.00 62.94 97 LEU A C 1
ATOM 761 O O . LEU A 1 97 ? 3.042 -11.436 -4.733 1.00 62.94 97 LEU A O 1
ATOM 765 N N . LYS A 1 98 ? 3.738 -13.592 -4.634 1.00 62.53 98 LYS A N 1
ATOM 766 C CA . LYS A 1 98 ? 2.424 -14.214 -4.753 1.00 62.53 98 LYS A CA 1
ATOM 767 C C . LYS A 1 98 ? 1.964 -14.653 -3.368 1.00 62.53 98 LYS A C 1
ATOM 769 O O . LYS A 1 98 ? 2.667 -15.383 -2.675 1.00 62.53 98 LYS A O 1
ATOM 774 N N . TRP A 1 99 ? 0.789 -14.177 -2.981 1.00 68.69 99 TRP A N 1
ATOM 775 C CA . TRP A 1 99 ? 0.211 -14.380 -1.660 1.00 68.69 99 TRP A CA 1
ATOM 776 C C . TRP A 1 99 ? -1.195 -14.949 -1.801 1.00 68.69 99 TRP A C 1
ATOM 778 O O . TRP A 1 99 ? -1.944 -14.521 -2.681 1.00 68.69 99 TRP A O 1
ATOM 788 N N . ASP A 1 100 ? -1.494 -15.929 -0.959 1.00 73.75 100 ASP A N 1
ATOM 789 C CA . ASP A 1 100 ? -2.738 -16.691 -0.910 1.00 73.75 100 ASP A CA 1
ATOM 790 C C . ASP A 1 100 ? -3.498 -16.272 0.354 1.00 73.75 100 ASP A C 1
ATOM 792 O O . ASP A 1 100 ? -3.012 -16.480 1.470 1.00 73.75 100 ASP A O 1
ATOM 796 N N . ALA A 1 101 ? -4.652 -15.630 0.161 1.00 77.38 101 ALA A N 1
ATOM 797 C CA . ALA A 1 101 ? -5.433 -15.045 1.243 1.00 77.38 101 ALA A CA 1
ATOM 798 C C . ALA A 1 101 ? -6.049 -16.100 2.162 1.00 77.38 101 ALA A C 1
ATOM 800 O O . ALA A 1 101 ? -5.976 -15.958 3.383 1.00 77.38 101 ALA A O 1
ATOM 801 N N . ASP A 1 102 ? -6.585 -17.172 1.581 1.00 77.12 102 ASP A N 1
ATOM 802 C CA . ASP A 1 102 ? -7.254 -18.244 2.315 1.00 77.12 102 ASP A CA 1
ATOM 803 C C . ASP A 1 102 ? -6.248 -18.972 3.209 1.00 77.12 102 ASP A C 1
ATOM 805 O O . ASP A 1 102 ? -6.522 -19.305 4.366 1.00 77.12 102 ASP A O 1
ATOM 809 N N . ARG A 1 103 ? -5.036 -19.199 2.686 1.00 72.94 103 ARG A N 1
ATOM 810 C CA . ARG A 1 103 ? -3.950 -19.796 3.467 1.00 72.94 103 ARG A CA 1
ATOM 811 C C . ARG A 1 103 ? -3.471 -18.863 4.574 1.00 72.94 103 ARG A C 1
ATOM 813 O O . ARG A 1 103 ? -3.263 -19.318 5.695 1.00 72.94 103 ARG A O 1
ATOM 820 N N . ALA A 1 104 ? -3.304 -17.575 4.282 1.00 76.25 104 ALA A N 1
ATOM 821 C CA . ALA A 1 104 ? -2.867 -16.600 5.276 1.00 76.25 104 ALA A CA 1
ATOM 822 C C . ALA A 1 104 ? -3.882 -16.445 6.421 1.00 76.25 104 ALA A C 1
ATOM 824 O O . ALA A 1 104 ? -3.478 -16.347 7.581 1.00 76.25 104 ALA A O 1
ATOM 825 N N . ALA A 1 105 ? -5.181 -16.497 6.111 1.00 78.94 105 ALA A N 1
ATOM 826 C CA . ALA A 1 105 ? -6.249 -16.471 7.106 1.00 78.94 105 ALA A CA 1
ATOM 827 C C . ALA A 1 105 ? -6.176 -17.680 8.054 1.00 78.94 105 ALA A C 1
ATOM 829 O O . ALA A 1 105 ? -6.316 -17.526 9.264 1.00 78.94 105 ALA A O 1
ATOM 830 N N . LYS A 1 106 ? -5.861 -18.871 7.528 1.00 79.12 106 LYS A N 1
ATOM 831 C CA . LYS A 1 106 ? -5.641 -20.091 8.330 1.00 79.12 106 LYS A CA 1
ATOM 832 C C . LYS A 1 106 ? -4.326 -20.071 9.120 1.00 79.12 106 LYS A C 1
ATOM 834 O O . LYS A 1 106 ? -4.215 -20.744 10.138 1.00 79.12 106 LYS A O 1
ATOM 839 N N . GLY A 1 107 ? -3.332 -19.315 8.654 1.00 72.38 107 GLY A N 1
ATOM 840 C CA . GLY A 1 107 ? -1.980 -19.235 9.219 1.00 72.38 107 GLY A CA 1
ATOM 841 C C . GLY A 1 107 ? -1.764 -18.138 10.271 1.00 72.38 107 GLY A C 1
ATOM 842 O O . GLY A 1 107 ? -0.622 -17.734 10.472 1.00 72.38 107 GLY A O 1
ATOM 843 N N . ASN A 1 108 ? -2.820 -17.626 10.915 1.00 69.88 108 ASN A N 1
ATOM 844 C CA . ASN A 1 108 ? -2.762 -16.577 11.949 1.00 69.88 108 ASN A CA 1
ATOM 845 C C . ASN A 1 108 ? -2.169 -15.222 11.506 1.00 69.88 108 ASN A C 1
ATOM 847 O O . ASN A 1 108 ? -1.712 -14.451 12.347 1.00 69.88 108 ASN A O 1
ATOM 851 N N . LYS A 1 109 ? -2.214 -14.868 10.215 1.00 84.06 109 LYS A N 1
ATOM 852 C CA . LYS A 1 109 ? -1.793 -13.537 9.719 1.00 84.06 109 LYS A CA 1
ATOM 853 C C . LYS A 1 109 ? -2.892 -12.479 9.885 1.00 84.06 109 LYS A C 1
ATOM 855 O O . LYS A 1 109 ? -3.167 -11.709 8.967 1.00 84.06 109 LYS A O 1
ATOM 860 N N . ILE A 1 110 ? -3.581 -12.496 11.024 1.00 90.31 110 ILE A N 1
ATOM 861 C CA . ILE A 1 110 ? -4.745 -11.649 11.303 1.00 90.31 110 ILE A CA 1
ATOM 862 C C . ILE A 1 110 ? -4.396 -10.673 12.426 1.00 90.31 110 ILE A C 1
ATOM 864 O O . ILE A 1 110 ? -4.200 -11.065 13.576 1.00 90.31 110 ILE A O 1
ATOM 868 N N . LEU A 1 111 ? -4.397 -9.386 12.096 1.00 93.81 111 LEU A N 1
ATOM 869 C CA . LEU A 1 111 ? -4.337 -8.291 13.048 1.00 93.81 111 LEU A CA 1
ATOM 870 C C . LEU A 1 111 ? -5.745 -7.996 13.577 1.00 93.81 111 LEU A C 1
ATOM 872 O O . LEU A 1 111 ? -6.649 -7.666 12.810 1.00 93.81 111 LEU A O 1
ATOM 876 N N . LYS A 1 112 ? -5.927 -8.040 14.898 1.00 95.06 112 LYS A N 1
ATOM 877 C CA . LYS A 1 112 ? -7.165 -7.583 15.544 1.00 95.06 112 LYS A CA 1
ATOM 878 C C . LYS A 1 112 ? -7.059 -6.106 15.906 1.00 95.06 112 LYS A C 1
ATOM 880 O O . LYS A 1 112 ? -6.297 -5.741 16.799 1.00 95.06 112 LYS A O 1
ATOM 885 N N . LEU A 1 113 ? -7.848 -5.266 15.244 1.00 96.75 113 LEU A N 1
ATOM 886 C CA . LEU A 1 113 ? -7.929 -3.839 15.536 1.00 96.75 113 LEU A CA 1
ATOM 887 C C . LEU A 1 113 ? -9.083 -3.565 16.508 1.00 96.75 113 LEU A C 1
ATOM 889 O O . LEU A 1 113 ? -10.250 -3.463 16.119 1.00 96.75 113 LEU A O 1
ATOM 893 N N . LEU A 1 114 ? -8.732 -3.469 17.789 1.00 97.00 114 LEU A N 1
ATOM 894 C CA . LEU A 1 114 ? -9.677 -3.257 18.883 1.00 97.00 114 LEU A CA 1
ATOM 895 C C . LEU A 1 114 ? -10.190 -1.803 18.920 1.00 97.00 114 LEU A C 1
ATOM 897 O O . LEU A 1 114 ? -9.414 -0.883 18.642 1.00 97.00 114 LEU A O 1
ATOM 901 N N . PRO A 1 115 ? -11.449 -1.577 19.336 1.00 97.56 115 PRO A N 1
ATOM 902 C CA . PRO A 1 115 ? -11.988 -0.243 19.598 1.00 97.56 115 PRO A CA 1
ATOM 903 C C . PRO A 1 115 ? -11.084 0.602 20.502 1.00 97.56 115 PRO A C 1
ATOM 905 O O . PRO A 1 115 ? -10.602 0.130 21.535 1.00 97.56 115 PRO A O 1
ATOM 908 N N . GLY A 1 116 ? -10.841 1.853 20.110 1.00 93.69 116 GLY A N 1
ATOM 909 C CA . GLY A 1 116 ? -10.063 2.832 20.875 1.00 93.69 116 GLY A CA 1
ATOM 910 C C . GLY A 1 116 ? -8.569 2.523 21.020 1.00 93.69 116 GLY A C 1
ATOM 911 O O . GLY A 1 116 ? -7.862 3.275 21.689 1.00 93.69 116 GLY A O 1
ATOM 912 N N . ARG A 1 117 ? -8.060 1.440 20.416 1.00 94.56 117 ARG A N 1
ATOM 913 C CA . ARG A 1 117 ? -6.645 1.055 20.504 1.00 94.56 117 ARG A CA 1
ATOM 914 C C . ARG A 1 117 ? -5.940 1.269 19.164 1.00 94.56 117 ARG A C 1
ATOM 916 O O . ARG A 1 117 ? -6.124 0.460 18.254 1.00 94.56 117 ARG A O 1
ATOM 923 N N . PRO A 1 118 ? -5.131 2.334 19.023 1.00 96.19 118 PRO A N 1
ATOM 924 C CA . PRO A 1 118 ? -4.385 2.567 17.800 1.00 96.19 118 PRO A CA 1
ATOM 925 C C . PRO A 1 118 ? -3.274 1.530 17.614 1.00 96.19 118 PRO A C 1
ATOM 927 O O . PRO A 1 118 ? -2.619 1.115 18.570 1.00 96.19 118 PRO A O 1
ATOM 930 N N . VAL A 1 119 ? -3.024 1.169 16.360 1.00 97.25 119 VAL A N 1
ATOM 931 C CA . VAL A 1 119 ? -1.879 0.367 15.926 1.00 97.25 119 VAL A CA 1
ATOM 932 C C . VAL A 1 119 ? -0.995 1.243 15.050 1.00 97.25 119 VAL A C 1
ATOM 934 O O . VAL A 1 119 ? -1.490 1.872 14.115 1.00 97.25 119 VAL A O 1
ATOM 937 N N . THR A 1 120 ? 0.307 1.272 15.339 1.00 97.19 120 THR A N 1
ATOM 938 C CA . THR A 1 120 ? 1.301 2.032 14.568 1.00 97.19 120 THR A CA 1
ATOM 939 C C . THR A 1 120 ? 2.351 1.095 13.991 1.00 97.19 120 THR A C 1
ATOM 941 O O . THR A 1 120 ? 2.908 0.264 14.704 1.00 97.19 120 THR A O 1
ATOM 944 N N . VAL A 1 121 ? 2.635 1.260 12.701 1.00 95.75 121 VAL A N 1
ATOM 945 C CA . VAL A 1 121 ? 3.574 0.443 11.935 1.00 95.75 121 VAL A CA 1
ATOM 946 C C . VAL A 1 121 ? 4.567 1.339 11.200 1.00 95.75 121 VAL A C 1
ATOM 948 O O . VAL A 1 121 ? 4.168 2.244 10.467 1.00 95.75 121 VAL A O 1
ATOM 951 N N . THR A 1 122 ? 5.862 1.072 11.359 1.00 94.94 122 THR A N 1
ATOM 952 C CA . THR A 1 122 ? 6.943 1.855 10.741 1.00 94.94 122 THR A CA 1
ATOM 953 C C . THR A 1 122 ? 7.554 1.115 9.555 1.00 94.94 122 THR A C 1
ATOM 955 O O . THR A 1 122 ? 7.944 -0.044 9.672 1.00 94.94 122 THR A O 1
ATOM 958 N N . HIS A 1 123 ? 7.701 1.808 8.425 1.00 92.56 123 HIS A N 1
ATOM 959 C CA . HIS A 1 123 ? 8.312 1.291 7.200 1.00 92.56 123 HIS A CA 1
ATOM 960 C C . HIS A 1 123 ? 9.585 2.049 6.840 1.00 92.56 123 HIS A C 1
ATOM 962 O O . HIS A 1 123 ? 9.614 3.281 6.849 1.00 92.56 123 HIS A O 1
ATOM 968 N N . GLU A 1 124 ? 10.614 1.310 6.435 1.00 88.69 124 GLU A N 1
ATOM 969 C CA . GLU A 1 124 ? 11.855 1.851 5.871 1.00 88.69 124 GLU A CA 1
ATOM 970 C C . GLU A 1 124 ? 11.656 2.180 4.380 1.00 88.69 124 GLU A C 1
ATOM 972 O O . GLU A 1 124 ? 11.925 1.365 3.496 1.00 88.69 124 GLU A O 1
ATOM 977 N N . PHE A 1 125 ? 11.142 3.377 4.089 1.00 89.50 125 PHE A N 1
ATOM 978 C CA . PHE A 1 125 ? 10.706 3.783 2.749 1.00 89.50 125 PHE A CA 1
ATOM 979 C C . PHE A 1 125 ? 11.857 3.861 1.742 1.00 89.50 125 PHE A C 1
ATOM 981 O O . PHE A 1 125 ? 11.721 3.415 0.601 1.00 89.50 125 PHE A O 1
ATOM 988 N N . SER A 1 126 ? 13.007 4.385 2.168 1.00 81.12 126 SER A N 1
ATOM 989 C CA . SER A 1 126 ? 14.187 4.572 1.317 1.00 81.12 126 SER A CA 1
ATOM 990 C C . SER A 1 126 ? 14.714 3.283 0.684 1.00 81.12 126 SER A C 1
ATOM 992 O O . SER A 1 126 ? 15.326 3.324 -0.380 1.00 81.12 126 SER A O 1
ATOM 994 N N . LYS A 1 127 ? 14.449 2.126 1.301 1.00 76.12 127 LYS A N 1
ATOM 995 C CA . LYS A 1 127 ? 14.854 0.814 0.776 1.00 76.12 127 LYS A CA 1
ATOM 996 C C . LYS A 1 127 ? 13.926 0.296 -0.327 1.00 76.12 127 LYS A C 1
ATOM 998 O O . LYS A 1 127 ? 14.286 -0.631 -1.045 1.00 76.12 127 LYS A O 1
ATOM 1003 N N . LEU A 1 128 ? 12.731 0.872 -0.465 1.00 82.06 128 LEU A N 1
ATOM 1004 C CA . LEU A 1 128 ? 11.693 0.367 -1.363 1.00 82.06 128 LEU A CA 1
ATOM 1005 C C . LEU A 1 128 ? 11.718 1.015 -2.749 1.00 82.06 128 LEU A C 1
ATOM 1007 O O . LEU A 1 128 ? 11.226 0.401 -3.697 1.00 82.06 128 LEU A O 1
ATOM 1011 N N . TYR A 1 129 ? 12.270 2.223 -2.895 1.00 85.25 129 TYR A N 1
ATOM 1012 C CA . TYR A 1 129 ? 12.152 3.009 -4.126 1.00 85.25 129 TYR A CA 1
ATOM 1013 C C . TYR A 1 129 ? 13.479 3.629 -4.571 1.00 85.25 129 TYR A C 1
ATOM 1015 O O . TYR A 1 129 ? 14.255 4.142 -3.772 1.00 85.25 129 TYR A O 1
ATOM 1023 N N . ASP A 1 130 ? 13.715 3.602 -5.880 1.00 82.44 130 ASP A N 1
ATOM 1024 C CA . ASP A 1 130 ? 14.793 4.303 -6.564 1.00 82.44 130 ASP A CA 1
ATOM 1025 C C . ASP A 1 130 ? 14.300 5.617 -7.157 1.00 82.44 130 ASP A C 1
ATOM 1027 O O . ASP A 1 130 ? 13.409 5.625 -8.012 1.00 82.44 130 ASP A O 1
ATOM 1031 N N . PHE A 1 131 ? 14.931 6.713 -6.758 1.00 87.69 131 PHE A N 1
ATOM 1032 C CA . PHE A 1 131 ? 14.607 8.050 -7.235 1.00 87.69 131 PHE A CA 1
ATOM 1033 C C . PHE A 1 131 ? 15.562 8.559 -8.320 1.00 87.69 131 PHE A C 1
ATOM 1035 O O . PHE A 1 131 ? 15.355 9.666 -8.808 1.00 87.69 131 PHE A O 1
ATOM 1042 N N . ALA A 1 132 ? 16.565 7.785 -8.753 1.00 83.81 132 ALA A N 1
ATOM 1043 C CA . ALA A 1 132 ? 17.581 8.234 -9.712 1.00 83.81 132 ALA A CA 1
ATOM 1044 C C . ALA A 1 132 ? 16.971 8.790 -11.009 1.00 83.81 132 ALA A C 1
ATOM 1046 O O . ALA A 1 132 ? 17.400 9.820 -11.521 1.00 83.81 132 ALA A O 1
ATOM 1047 N N . ARG A 1 133 ? 15.915 8.141 -11.518 1.00 80.81 133 ARG A N 1
ATOM 1048 C CA . ARG A 1 133 ? 15.239 8.555 -12.760 1.00 80.81 133 ARG A CA 1
ATOM 1049 C C . ARG A 1 133 ? 14.212 9.674 -12.560 1.00 80.81 133 ARG A C 1
ATOM 1051 O O . ARG A 1 133 ? 13.994 10.474 -13.468 1.00 80.81 133 ARG A O 1
ATOM 1058 N N . SER A 1 134 ? 13.522 9.694 -11.421 1.00 86.06 134 SER A N 1
ATOM 1059 C CA . SER A 1 134 ? 12.467 10.678 -11.133 1.00 86.06 134 SER A CA 1
ATOM 1060 C C . SER A 1 134 ? 13.028 11.993 -10.571 1.00 86.06 134 SER A C 1
ATOM 1062 O O . SER A 1 134 ? 12.419 13.054 -10.741 1.00 86.06 134 SER A O 1
ATOM 1064 N N . GLY A 1 135 ? 14.227 11.935 -9.988 1.00 89.31 135 GLY A N 1
ATOM 1065 C CA . GLY A 1 135 ? 15.011 13.069 -9.513 1.00 89.31 135 GLY A CA 1
ATOM 1066 C C . GLY A 1 135 ? 14.514 13.660 -8.189 1.00 89.31 135 GLY A C 1
ATOM 1067 O O . GLY A 1 135 ? 13.574 13.144 -7.575 1.00 89.31 135 GLY A O 1
ATOM 1068 N N . PRO A 1 136 ? 15.123 14.761 -7.728 1.00 92.88 136 PRO A N 1
ATOM 1069 C CA . PRO A 1 136 ? 14.649 15.475 -6.551 1.00 92.88 136 PRO A CA 1
ATOM 1070 C C . PRO A 1 136 ? 13.262 16.097 -6.790 1.00 92.88 136 PRO A C 1
ATOM 1072 O O . PRO A 1 136 ? 12.858 16.364 -7.928 1.00 92.88 136 PRO A O 1
ATOM 1075 N N . GLY A 1 137 ? 12.520 16.316 -5.708 1.00 93.75 137 GLY A N 1
ATOM 1076 C CA . GLY A 1 137 ? 11.199 16.939 -5.721 1.00 93.75 137 GLY A CA 1
ATOM 1077 C C . GLY A 1 137 ? 10.303 16.491 -4.569 1.00 93.75 137 GLY A C 1
ATOM 1078 O O . GLY A 1 137 ? 10.710 15.717 -3.700 1.00 93.75 137 GLY A O 1
ATOM 1079 N N . VAL A 1 138 ? 9.064 16.983 -4.586 1.00 94.50 138 VAL A N 1
ATOM 1080 C CA . VAL A 1 138 ? 8.011 16.577 -3.649 1.00 94.50 138 VAL A CA 1
ATOM 1081 C C . VAL A 1 138 ? 7.213 15.426 -4.254 1.00 94.50 138 VAL A C 1
ATOM 1083 O O . VAL A 1 138 ? 6.756 15.512 -5.398 1.00 94.50 138 VAL A O 1
ATOM 1086 N N . TYR A 1 139 ? 7.041 14.359 -3.479 1.00 93.38 139 TYR A N 1
ATOM 1087 C CA . TYR A 1 139 ? 6.280 13.179 -3.872 1.00 93.38 139 TYR A CA 1
ATOM 1088 C C . TYR A 1 139 ? 5.109 12.965 -2.923 1.00 93.38 139 TYR A C 1
ATOM 1090 O O . TYR A 1 139 ? 5.281 12.983 -1.706 1.00 93.38 139 TYR A O 1
ATOM 1098 N N . LYS A 1 140 ? 3.929 12.717 -3.486 1.00 93.50 140 LYS A N 1
ATOM 1099 C CA . LYS A 1 140 ? 2.747 12.277 -2.753 1.00 93.50 140 LYS A CA 1
ATOM 1100 C C . LYS A 1 140 ? 2.765 10.754 -2.645 1.00 93.50 140 LYS A C 1
ATOM 1102 O O . LYS A 1 140 ? 2.960 10.065 -3.644 1.00 93.50 140 LYS A O 1
ATOM 1107 N N . LEU A 1 141 ? 2.572 10.235 -1.439 1.00 93.38 141 LEU A N 1
ATOM 1108 C CA . LEU A 1 141 ? 2.396 8.809 -1.182 1.00 93.38 141 LEU A CA 1
ATOM 1109 C C . LEU A 1 141 ? 0.914 8.458 -1.316 1.00 93.38 141 LEU A C 1
ATOM 1111 O O . LEU A 1 141 ? 0.065 9.104 -0.698 1.00 93.38 141 LEU A O 1
ATOM 1115 N N . LEU A 1 142 ? 0.630 7.434 -2.117 1.00 89.12 142 LEU A N 1
ATOM 1116 C CA . LEU A 1 142 ? -0.710 6.963 -2.466 1.00 89.12 142 LEU A CA 1
ATOM 1117 C C . LEU A 1 142 ? -0.853 5.460 -2.176 1.00 89.12 142 LEU A C 1
ATOM 1119 O O . LEU A 1 142 ? -0.985 4.646 -3.096 1.00 89.12 142 LEU A O 1
ATOM 1123 N N . PRO A 1 143 ? -0.768 5.051 -0.904 1.00 90.00 143 PRO A N 1
ATOM 1124 C CA . PRO A 1 143 ? -0.977 3.664 -0.533 1.00 90.00 143 PRO A CA 1
ATOM 1125 C C . PRO A 1 143 ? -2.403 3.192 -0.811 1.00 90.00 143 PRO A C 1
ATOM 1127 O O . PRO A 1 143 ? -3.331 3.980 -0.986 1.00 90.00 143 PRO A O 1
ATOM 1130 N N . LEU A 1 144 ? -2.575 1.869 -0.843 1.00 85.06 144 LEU A N 1
ATOM 1131 C CA . LEU A 1 144 ? -3.898 1.271 -0.978 1.00 85.06 144 LEU A CA 1
ATOM 1132 C C . LEU A 1 144 ? -4.751 1.627 0.244 1.00 85.06 144 LEU A C 1
ATOM 1134 O O . LEU A 1 144 ? -4.344 1.406 1.381 1.00 85.06 144 LEU A O 1
ATOM 1138 N N . SER A 1 145 ? -5.955 2.128 -0.011 1.00 86.31 145 SER A N 1
ATOM 1139 C CA . SER A 1 145 ? -6.956 2.450 1.007 1.00 86.31 145 SER A CA 1
ATOM 1140 C C . SER A 1 145 ? -7.866 1.269 1.344 1.00 86.31 145 SER A C 1
ATOM 1142 O O . SER A 1 145 ? -8.850 1.448 2.047 1.00 86.31 145 SER A O 1
ATOM 1144 N N . VAL A 1 146 ? -7.592 0.082 0.803 1.00 86.75 146 VAL A N 1
ATOM 1145 C CA . VAL A 1 146 ? -8.416 -1.111 1.008 1.00 86.75 146 VAL A CA 1
ATOM 1146 C C . VAL A 1 146 ? -7.647 -2.115 1.847 1.00 86.75 146 VAL A C 1
ATOM 1148 O O . VAL A 1 146 ? -6.501 -2.457 1.546 1.00 86.75 146 VAL A O 1
ATOM 1151 N N . LEU A 1 147 ? -8.310 -2.605 2.883 1.00 91.19 147 LEU A N 1
ATOM 1152 C CA . LEU A 1 147 ? -7.860 -3.683 3.740 1.00 91.19 147 LEU A CA 1
ATOM 1153 C C . LEU A 1 147 ? -8.671 -4.939 3.436 1.00 91.19 147 LEU A C 1
ATOM 1155 O O . LEU A 1 147 ? -9.850 -4.862 3.103 1.00 91.19 147 LEU A O 1
ATOM 1159 N N . GLN A 1 148 ? -8.042 -6.100 3.566 1.00 89.31 148 GLN A N 1
ATOM 1160 C CA . GLN A 1 148 ? -8.764 -7.363 3.539 1.00 89.31 148 GLN A CA 1
ATOM 1161 C C . GLN A 1 148 ? -9.139 -7.721 4.972 1.00 89.31 148 GLN A C 1
ATOM 1163 O O . GLN A 1 148 ? -8.289 -7.695 5.859 1.00 89.31 148 GLN A O 1
ATOM 1168 N N . LEU A 1 149 ? -10.408 -8.019 5.190 1.00 91.50 149 LEU A N 1
ATOM 1169 C CA . LEU A 1 149 ? -10.979 -8.380 6.476 1.00 91.50 149 LEU A CA 1
ATOM 1170 C C . LEU A 1 149 ? -11.419 -9.839 6.445 1.00 91.50 149 LEU A C 1
ATOM 1172 O O . LEU A 1 149 ? -11.691 -10.390 5.375 1.00 91.50 149 LEU A O 1
ATOM 1176 N N . ILE A 1 150 ? -11.507 -10.427 7.629 1.00 90.44 150 ILE A N 1
ATOM 1177 C CA . ILE A 1 150 ? -12.172 -11.701 7.870 1.00 90.44 150 ILE A CA 1
ATOM 1178 C C . ILE A 1 150 ? -13.389 -11.412 8.744 1.00 90.44 150 ILE A C 1
ATOM 1180 O O . ILE A 1 150 ? -13.239 -10.856 9.833 1.00 90.44 150 ILE A O 1
ATOM 1184 N N . ASP A 1 151 ? -14.583 -11.733 8.254 1.00 87.94 151 ASP A N 1
ATOM 1185 C CA . ASP A 1 151 ? -15.804 -11.600 9.049 1.00 87.94 151 ASP A CA 1
ATOM 1186 C C . ASP A 1 151 ? -15.892 -12.693 10.133 1.00 87.94 151 ASP A C 1
ATOM 1188 O O . ASP A 1 151 ? -15.067 -13.606 10.211 1.00 87.94 151 ASP A O 1
ATOM 1192 N N . GLU A 1 152 ? -16.910 -12.619 10.988 1.00 85.94 152 GLU A N 1
ATOM 1193 C CA . GLU A 1 152 ? -17.125 -13.598 12.065 1.00 85.94 152 GLU A CA 1
ATOM 1194 C C . GLU A 1 152 ? -17.363 -15.030 11.558 1.00 85.94 152 GLU A C 1
ATOM 1196 O O . GLU A 1 152 ? -17.150 -15.994 12.292 1.00 85.94 152 GLU A O 1
ATOM 1201 N N . LYS A 1 153 ? -17.786 -15.180 10.298 1.00 86.44 153 LYS A N 1
ATOM 1202 C CA . LYS A 1 153 ? -18.037 -16.466 9.639 1.00 86.44 153 LYS A CA 1
ATOM 1203 C C . LYS A 1 153 ? -16.794 -17.001 8.918 1.00 86.44 153 LYS A C 1
ATOM 1205 O O . LYS A 1 153 ? -16.842 -18.102 8.375 1.00 86.44 153 LYS A O 1
ATOM 1210 N N . GLY A 1 154 ? -15.690 -16.255 8.920 1.00 83.38 154 GLY A N 1
ATOM 1211 C CA . GLY A 1 154 ? -14.450 -16.618 8.240 1.00 83.38 154 GLY A CA 1
ATOM 1212 C C . GLY A 1 154 ? -14.394 -16.221 6.762 1.00 83.38 154 GLY A C 1
ATOM 1213 O O . GLY A 1 154 ? -13.466 -16.639 6.072 1.00 83.38 154 GLY A O 1
ATOM 1214 N N . ASN A 1 155 ? -15.344 -15.429 6.260 1.00 85.00 155 ASN A N 1
ATOM 1215 C CA . ASN A 1 155 ? -15.353 -14.975 4.872 1.00 85.00 155 ASN A CA 1
ATOM 1216 C C . ASN A 1 155 ? -14.465 -13.748 4.675 1.00 85.00 155 ASN A C 1
ATOM 1218 O O . ASN A 1 155 ? -14.314 -12.902 5.560 1.00 85.00 155 ASN A O 1
ATOM 1222 N N . HIS A 1 156 ? -13.937 -13.611 3.461 1.00 84.06 156 HIS A N 1
ATOM 1223 C CA . HIS A 1 156 ? -13.196 -12.427 3.053 1.00 84.06 156 HIS A CA 1
ATOM 1224 C C . HIS A 1 156 ? -14.135 -11.263 2.731 1.00 84.06 156 HIS A C 1
ATOM 1226 O O . HIS A 1 156 ? -15.004 -11.368 1.870 1.00 84.06 156 HIS A O 1
ATOM 1232 N N . VAL A 1 157 ? -13.890 -10.124 3.373 1.00 87.94 157 VAL A N 1
ATOM 1233 C CA . VAL A 1 157 ? -14.588 -8.855 3.127 1.00 87.94 157 VAL A CA 1
ATOM 1234 C C . VAL A 1 157 ? -13.549 -7.777 2.833 1.00 87.94 157 VAL A C 1
ATOM 1236 O O . VAL A 1 157 ? -12.403 -7.872 3.275 1.00 87.94 157 VAL A O 1
ATOM 1239 N N . LEU A 1 158 ? -13.908 -6.748 2.067 1.00 87.88 158 LEU A N 1
ATOM 1240 C CA . LEU A 1 158 ? -13.026 -5.604 1.842 1.00 87.88 158 LEU A CA 1
ATOM 1241 C C . LEU A 1 158 ? -13.431 -4.451 2.759 1.00 87.88 158 LEU A C 1
ATOM 1243 O O . LEU A 1 158 ? -14.597 -4.085 2.828 1.00 87.88 158 LEU A O 1
ATOM 1247 N N . GLY A 1 159 ? -12.459 -3.871 3.453 1.00 90.31 159 GLY A N 1
ATOM 1248 C CA . GLY A 1 159 ? -12.630 -2.673 4.266 1.00 90.31 159 GLY A CA 1
ATOM 1249 C C . GLY A 1 159 ? -1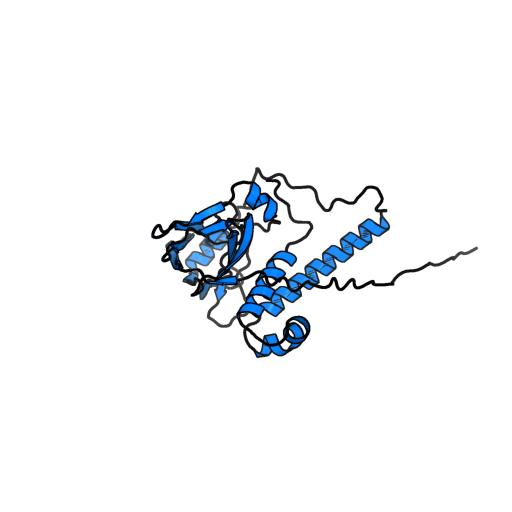2.035 -1.458 3.570 1.00 90.31 159 GLY A C 1
ATOM 1250 O O . GLY A 1 159 ? -10.856 -1.474 3.225 1.00 90.31 159 GLY A O 1
ATOM 1251 N N . GLN A 1 160 ? -12.819 -0.405 3.381 1.00 90.31 160 GLN A N 1
ATOM 1252 C CA . GLN A 1 160 ? -12.359 0.862 2.822 1.00 90.31 160 GLN A CA 1
ATOM 1253 C C . GLN A 1 160 ? -11.967 1.828 3.944 1.00 90.31 160 GLN A C 1
ATOM 1255 O O . GLN A 1 160 ? -12.754 2.097 4.852 1.00 90.31 160 GLN A O 1
ATOM 1260 N N . LEU A 1 161 ? -10.756 2.372 3.839 1.00 90.44 161 LEU A N 1
ATOM 1261 C CA . LEU A 1 161 ? -10.263 3.501 4.621 1.00 90.44 161 LEU A CA 1
ATOM 1262 C C . LEU A 1 161 ? -10.774 4.797 3.988 1.00 90.44 161 LEU A C 1
ATOM 1264 O O . LEU A 1 161 ? -10.521 5.052 2.805 1.00 90.44 161 LEU A O 1
ATOM 1268 N N . ASP A 1 162 ? -11.486 5.599 4.769 1.00 86.44 162 ASP A N 1
ATOM 1269 C CA . ASP A 1 162 ? -12.059 6.869 4.334 1.00 86.44 162 ASP A CA 1
ATOM 1270 C C . ASP A 1 162 ? -11.794 7.940 5.413 1.00 86.44 162 ASP A C 1
ATOM 1272 O O . ASP A 1 162 ? -12.296 7.794 6.527 1.00 86.44 162 ASP A O 1
ATOM 1276 N N . PRO A 1 163 ? -10.974 8.975 5.138 1.00 87.38 163 PRO A N 1
ATOM 1277 C CA . PRO A 1 163 ? -10.284 9.228 3.874 1.00 87.38 163 PRO A CA 1
ATOM 1278 C C . PRO A 1 163 ? -9.102 8.265 3.626 1.00 87.38 163 PRO A C 1
ATOM 1280 O O . PRO A 1 163 ? -8.514 7.730 4.572 1.00 87.38 163 PRO A O 1
ATOM 1283 N N . PRO A 1 164 ? -8.682 8.073 2.358 1.00 86.81 164 PRO A N 1
ATOM 1284 C CA . PRO A 1 164 ? -7.453 7.360 2.031 1.00 86.81 164 PRO A CA 1
ATOM 1285 C C . PRO A 1 164 ? -6.230 7.985 2.720 1.00 86.81 164 PRO A C 1
ATOM 1287 O O . PRO A 1 164 ? -6.038 9.205 2.640 1.00 86.81 164 PRO A O 1
ATOM 1290 N N . PRO A 1 165 ? -5.350 7.180 3.339 1.00 91.31 165 PRO A N 1
ATOM 1291 C CA . PRO A 1 165 ? -4.170 7.719 3.991 1.00 91.31 165 PRO A CA 1
ATOM 1292 C C . PRO A 1 165 ? -3.200 8.260 2.937 1.00 91.31 165 PRO A C 1
ATOM 1294 O O . PRO A 1 165 ? -2.814 7.558 2.005 1.00 91.31 165 PRO A O 1
ATOM 1297 N N . THR A 1 166 ? -2.777 9.515 3.092 1.00 92.81 166 THR A N 1
ATOM 1298 C CA . THR A 1 166 ? -1.778 10.143 2.215 1.00 92.81 166 THR A CA 1
ATOM 1299 C C . THR A 1 166 ? -0.737 10.898 3.029 1.00 92.81 166 THR A C 1
ATOM 1301 O O . THR A 1 166 ? -0.979 11.290 4.169 1.00 92.81 166 THR A O 1
ATOM 1304 N N . ALA A 1 167 ? 0.443 11.078 2.445 1.00 95.69 167 ALA A N 1
ATOM 1305 C CA . ALA A 1 167 ? 1.504 11.911 2.995 1.00 95.69 167 ALA A CA 1
ATOM 1306 C C . ALA A 1 167 ? 2.366 12.468 1.863 1.00 95.69 167 ALA A C 1
ATOM 1308 O O . ALA A 1 167 ? 2.326 11.966 0.738 1.00 95.69 167 ALA A O 1
ATOM 1309 N N . GLU A 1 168 ? 3.168 13.484 2.165 1.00 95.19 168 GLU A N 1
ATOM 1310 C CA . GLU A 1 168 ? 4.158 14.022 1.238 1.00 95.19 168 GLU A CA 1
ATOM 1311 C C . GLU A 1 168 ? 5.566 13.778 1.768 1.00 95.19 168 GLU A C 1
ATOM 1313 O O . GLU A 1 168 ? 5.832 13.892 2.964 1.00 95.19 168 GLU A O 1
ATOM 1318 N N . ILE A 1 169 ? 6.473 13.442 0.858 1.00 94.25 169 ILE A N 1
ATOM 1319 C CA . ILE A 1 169 ? 7.901 13.316 1.131 1.00 94.25 169 ILE A CA 1
ATOM 1320 C C . ILE A 1 169 ? 8.674 14.277 0.236 1.00 94.25 169 ILE A C 1
ATOM 1322 O O . ILE A 1 169 ? 8.278 14.550 -0.900 1.00 94.25 169 ILE A O 1
ATOM 1326 N N . ILE A 1 170 ? 9.811 14.755 0.730 1.00 93.31 170 ILE A N 1
ATOM 1327 C CA . ILE A 1 170 ? 10.719 15.617 -0.026 1.00 93.31 170 ILE A CA 1
ATOM 1328 C C . ILE A 1 170 ? 12.006 14.842 -0.283 1.00 93.31 170 ILE A C 1
ATOM 1330 O O . ILE A 1 170 ? 12.713 14.470 0.653 1.00 93.31 170 ILE A O 1
ATOM 1334 N N . ILE A 1 171 ? 12.321 14.630 -1.558 1.00 92.31 171 ILE A N 1
ATOM 1335 C CA . ILE A 1 171 ? 13.606 14.089 -1.997 1.00 92.31 171 ILE A CA 1
ATOM 1336 C C . ILE A 1 171 ? 14.467 15.263 -2.448 1.00 92.31 171 ILE A C 1
ATOM 1338 O O . ILE A 1 171 ? 14.208 15.863 -3.488 1.00 92.31 171 ILE A O 1
ATOM 1342 N N . ASN A 1 172 ? 15.482 15.615 -1.662 1.00 90.88 172 ASN A N 1
ATOM 1343 C CA . ASN A 1 172 ? 16.476 16.615 -2.055 1.00 90.88 172 ASN A CA 1
ATOM 1344 C C . ASN A 1 172 ? 17.697 15.942 -2.709 1.00 90.88 172 ASN A C 1
ATOM 1346 O O . ASN A 1 172 ? 17.842 14.720 -2.667 1.00 90.88 172 ASN A O 1
ATOM 1350 N N . GLN A 1 173 ? 18.585 16.737 -3.314 1.00 89.69 173 GLN A N 1
ATOM 1351 C CA . GLN A 1 173 ? 19.753 16.205 -4.022 1.00 89.69 173 GLN A CA 1
ATOM 1352 C C . GLN A 1 173 ? 20.711 15.435 -3.099 1.00 89.69 173 GLN A C 1
ATOM 1354 O O . GLN A 1 173 ? 21.257 14.413 -3.502 1.00 89.69 173 GLN A O 1
ATOM 1359 N N . LYS A 1 174 ? 20.887 15.888 -1.850 1.00 86.62 174 LYS A N 1
ATOM 1360 C CA . LYS A 1 174 ? 21.749 15.218 -0.864 1.00 86.62 174 LYS A CA 1
ATOM 1361 C C . LYS A 1 174 ? 21.230 13.817 -0.538 1.00 86.62 174 LYS A C 1
ATOM 1363 O O . LYS A 1 174 ? 21.977 12.850 -0.632 1.00 86.62 174 LYS A O 1
ATOM 1368 N N . LEU A 1 175 ? 19.941 13.712 -0.221 1.00 86.25 175 LEU A N 1
ATOM 1369 C CA . LEU A 1 175 ? 19.281 12.443 0.047 1.00 86.25 175 LEU A CA 1
ATOM 1370 C C . LEU A 1 175 ? 19.332 11.542 -1.189 1.00 86.25 175 LEU A C 1
ATOM 1372 O O . LEU A 1 175 ? 19.668 10.373 -1.066 1.00 86.25 175 LEU A O 1
ATOM 1376 N N . LEU A 1 176 ? 19.060 12.078 -2.382 1.00 86.00 176 LEU A N 1
ATOM 1377 C CA . LEU A 1 176 ? 19.143 11.313 -3.626 1.00 86.00 176 LEU A CA 1
ATOM 1378 C C . LEU A 1 176 ? 20.529 10.680 -3.816 1.00 86.00 176 LEU A C 1
ATOM 1380 O O . LEU A 1 176 ? 20.605 9.478 -4.059 1.00 86.00 176 LEU A O 1
ATOM 1384 N N . ASN A 1 177 ? 21.601 11.457 -3.638 1.00 83.00 177 ASN A N 1
ATOM 1385 C CA . ASN A 1 177 ? 22.972 10.957 -3.741 1.00 83.00 177 ASN A CA 1
ATOM 1386 C C . ASN A 1 177 ? 23.216 9.817 -2.733 1.00 83.00 177 ASN A C 1
ATOM 1388 O O . ASN A 1 177 ? 23.693 8.742 -3.104 1.00 83.00 177 ASN A O 1
ATOM 1392 N N . ASN A 1 178 ? 22.798 9.994 -1.478 1.00 78.12 178 ASN A N 1
ATOM 1393 C CA . ASN A 1 178 ? 22.980 8.986 -0.430 1.00 78.12 178 ASN A CA 1
ATOM 1394 C C . ASN A 1 178 ? 22.181 7.698 -0.714 1.00 78.12 178 ASN A C 1
ATOM 1396 O O . ASN A 1 178 ? 22.698 6.591 -0.544 1.00 78.12 178 ASN A O 1
ATOM 1400 N N . LEU A 1 179 ? 20.959 7.819 -1.245 1.00 71.75 179 LEU A N 1
ATOM 1401 C CA . LEU A 1 179 ? 20.132 6.679 -1.657 1.00 71.75 179 LEU A CA 1
ATOM 1402 C C . LEU A 1 179 ? 20.721 5.922 -2.855 1.00 71.75 179 LEU A C 1
ATOM 1404 O O . LEU A 1 179 ? 20.630 4.692 -2.918 1.00 71.75 179 LEU A O 1
ATOM 1408 N N . THR A 1 180 ? 21.357 6.625 -3.795 1.00 64.25 180 THR A N 1
ATOM 1409 C CA . THR A 1 180 ? 22.042 5.980 -4.924 1.00 64.25 180 THR A CA 1
ATOM 1410 C C . THR A 1 180 ? 23.298 5.224 -4.487 1.00 64.25 180 THR A C 1
ATOM 1412 O O . THR A 1 180 ? 23.531 4.121 -4.975 1.00 64.25 180 THR A O 1
ATOM 1415 N N . HIS A 1 181 ? 24.050 5.732 -3.503 1.00 53.09 181 HIS A N 1
ATOM 1416 C CA . HIS A 1 181 ? 25.240 5.054 -2.972 1.00 53.09 181 HIS A CA 1
ATOM 1417 C C . HIS A 1 181 ? 24.914 3.846 -2.075 1.00 53.09 181 HIS A C 1
ATOM 1419 O O . HIS A 1 181 ? 25.695 2.902 -2.015 1.00 53.09 181 HIS A O 1
ATOM 1425 N N . SER A 1 182 ? 23.744 3.826 -1.427 1.00 51.03 182 SER A N 1
ATOM 1426 C CA . SER A 1 182 ? 23.288 2.707 -0.582 1.00 51.03 182 SER A CA 1
ATOM 1427 C C . SER A 1 182 ? 22.704 1.515 -1.375 1.00 51.03 182 SER A C 1
ATOM 1429 O O . SER A 1 182 ? 22.367 0.478 -0.804 1.00 51.03 182 SER A O 1
ATOM 1431 N N . SER A 1 183 ? 22.594 1.626 -2.705 1.00 46.09 183 SER A N 1
ATOM 1432 C CA . SER A 1 183 ? 21.868 0.676 -3.568 1.00 46.09 183 SER A CA 1
ATOM 1433 C C . SER A 1 183 ? 22.568 -0.674 -3.832 1.00 46.09 183 SER A C 1
ATOM 1435 O O . SER A 1 183 ? 22.092 -1.441 -4.665 1.00 46.09 183 SER A O 1
ATOM 1437 N N . THR A 1 184 ? 23.656 -1.012 -3.135 1.00 39.16 184 THR A N 1
ATOM 1438 C CA . THR A 1 184 ? 24.351 -2.310 -3.277 1.00 39.16 184 THR A CA 1
ATOM 1439 C C . THR A 1 184 ? 23.776 -3.434 -2.413 1.00 39.16 184 THR A C 1
ATOM 1441 O O . THR A 1 184 ? 24.124 -4.597 -2.611 1.00 39.16 184 THR A O 1
ATOM 1444 N N . SER A 1 185 ? 22.849 -3.139 -1.503 1.00 38.41 185 SER A N 1
ATOM 1445 C CA . SER A 1 185 ? 22.204 -4.162 -0.677 1.00 38.41 185 SER A CA 1
ATOM 1446 C C . SER A 1 185 ? 21.005 -4.760 -1.410 1.00 38.41 185 SER A C 1
ATOM 1448 O O . SER A 1 185 ? 19.873 -4.298 -1.257 1.00 38.41 185 SER A O 1
ATOM 1450 N N . VAL A 1 186 ? 21.238 -5.804 -2.211 1.00 39.78 186 VAL A N 1
ATOM 1451 C CA . VAL A 1 186 ? 20.160 -6.713 -2.627 1.00 39.78 186 VAL A CA 1
ATOM 1452 C C . VAL A 1 186 ? 19.463 -7.176 -1.349 1.00 39.78 186 VAL A C 1
ATOM 1454 O O . VAL A 1 186 ? 20.108 -7.749 -0.474 1.00 39.78 186 VAL A O 1
ATOM 1457 N N . ILE A 1 187 ? 18.163 -6.902 -1.205 1.00 45.25 187 ILE A N 1
ATOM 1458 C CA . ILE A 1 187 ? 17.370 -7.448 -0.097 1.00 45.25 187 ILE A CA 1
ATOM 1459 C C . ILE A 1 187 ? 17.298 -8.965 -0.313 1.00 45.25 187 ILE A C 1
ATOM 1461 O O . ILE A 1 187 ? 16.410 -9.475 -0.994 1.00 45.25 187 ILE A O 1
ATOM 1465 N N . THR A 1 188 ? 18.274 -9.697 0.220 1.00 38.34 188 THR A N 1
ATOM 1466 C CA . THR A 1 188 ? 18.290 -11.157 0.238 1.00 38.34 188 THR A CA 1
ATOM 1467 C C . THR A 1 188 ? 17.485 -11.621 1.445 1.00 38.34 188 THR A C 1
ATOM 1469 O O . THR A 1 188 ? 17.995 -11.656 2.563 1.00 38.34 188 THR A O 1
ATOM 1472 N N . HIS A 1 189 ? 16.213 -11.967 1.240 1.00 45.12 189 HIS A N 1
ATOM 1473 C CA . HIS A 1 189 ? 15.465 -12.730 2.240 1.00 45.12 189 HIS A CA 1
ATOM 1474 C C . HIS A 1 189 ? 15.906 -14.196 2.154 1.00 45.12 189 HIS A C 1
ATOM 1476 O O . HIS A 1 189 ? 15.374 -14.981 1.368 1.00 45.12 189 HIS A O 1
ATOM 1482 N N . ASN A 1 190 ? 16.910 -14.556 2.952 1.00 38.47 190 ASN A N 1
ATOM 1483 C CA . ASN A 1 190 ? 17.253 -15.949 3.210 1.00 38.47 190 ASN A CA 1
ATOM 1484 C C . ASN A 1 190 ? 16.191 -16.509 4.166 1.00 38.47 190 ASN A C 1
ATOM 1486 O O . ASN A 1 190 ? 16.097 -16.043 5.296 1.00 38.47 190 ASN A O 1
ATOM 1490 N N . GLY A 1 191 ? 15.371 -17.465 3.720 1.00 41.97 191 GLY A N 1
ATOM 1491 C CA . GLY A 1 191 ? 14.484 -18.207 4.630 1.00 41.97 191 GLY A CA 1
ATOM 1492 C C . GLY A 1 191 ? 13.062 -18.487 4.148 1.00 41.97 191 GLY A C 1
ATOM 1493 O O . GLY A 1 191 ? 12.368 -19.267 4.787 1.00 41.97 191 GLY A O 1
ATOM 1494 N N . HIS A 1 192 ? 12.617 -17.934 3.019 1.00 43.97 192 HIS A N 1
ATOM 1495 C CA . HIS A 1 192 ? 11.333 -18.336 2.439 1.00 43.97 192 HIS A CA 1
ATOM 1496 C C . HIS A 1 192 ? 11.567 -19.348 1.323 1.00 43.97 192 HIS A C 1
ATOM 1498 O O . HIS A 1 192 ? 12.296 -19.071 0.368 1.00 43.97 192 HIS A O 1
ATOM 1504 N N . HIS A 1 193 ? 10.956 -20.529 1.450 1.00 41.06 193 HIS A N 1
ATOM 1505 C CA . HIS A 1 193 ? 10.989 -21.553 0.413 1.00 41.06 193 HIS A CA 1
ATOM 1506 C C . HIS A 1 193 ? 10.505 -20.940 -0.899 1.00 41.06 193 HIS A C 1
ATOM 1508 O O . HIS A 1 193 ? 9.331 -20.590 -1.029 1.00 41.06 193 HIS A O 1
ATOM 1514 N N . ARG A 1 194 ? 11.419 -20.819 -1.867 1.00 44.12 194 ARG A N 1
ATOM 1515 C CA . ARG A 1 194 ? 11.071 -20.607 -3.269 1.00 44.12 194 ARG A CA 1
ATOM 1516 C C . ARG A 1 194 ? 10.232 -21.815 -3.646 1.00 44.12 194 ARG A C 1
ATOM 1518 O O . ARG A 1 194 ? 10.765 -22.910 -3.795 1.00 44.12 194 ARG A O 1
ATOM 1525 N N . VAL A 1 195 ? 8.919 -21.653 -3.720 1.00 42.84 195 VAL A N 1
ATOM 1526 C CA . VAL A 1 195 ? 8.109 -22.676 -4.366 1.00 42.84 195 VAL A CA 1
ATOM 1527 C C . VAL A 1 195 ? 8.571 -22.720 -5.812 1.00 42.84 195 VAL A C 1
ATOM 1529 O O . VAL A 1 195 ? 8.708 -21.679 -6.462 1.00 42.84 195 VAL A O 1
ATOM 1532 N N . GLU A 1 196 ? 8.894 -23.927 -6.260 1.00 39.12 196 GLU A N 1
ATOM 1533 C CA . GLU A 1 196 ? 9.312 -24.186 -7.626 1.00 39.12 196 GLU A CA 1
ATOM 1534 C C . GLU A 1 196 ? 8.339 -23.551 -8.618 1.00 39.12 196 GLU A C 1
ATOM 1536 O O . GLU A 1 196 ? 7.132 -23.453 -8.372 1.00 39.12 196 GLU A O 1
ATOM 1541 N N . ALA A 1 197 ? 8.912 -23.106 -9.734 1.00 54.22 197 ALA A N 1
ATOM 1542 C CA . ALA A 1 197 ? 8.216 -22.541 -10.874 1.00 54.22 197 ALA A CA 1
ATOM 1543 C C . ALA A 1 197 ? 6.995 -23.377 -11.299 1.00 54.22 197 ALA A C 1
ATOM 1545 O O . ALA A 1 197 ? 6.860 -24.541 -10.930 1.00 54.22 197 ALA A O 1
ATOM 1546 N N . LEU A 1 198 ? 6.130 -22.744 -12.100 1.00 56.16 198 LEU A N 1
ATOM 1547 C CA . LEU A 1 198 ? 5.027 -23.339 -12.859 1.00 56.16 198 LEU A CA 1
ATOM 1548 C C . LEU A 1 198 ? 5.095 -24.879 -12.946 1.00 56.16 198 LEU A C 1
ATOM 1550 O O . LEU A 1 198 ? 5.896 -25.441 -13.690 1.00 56.16 198 LEU A O 1
ATOM 1554 N N . GLN A 1 199 ? 4.249 -25.551 -12.168 1.00 62.28 199 GLN A N 1
ATOM 1555 C CA . GLN A 1 199 ? 4.183 -27.008 -12.138 1.00 62.28 199 GLN A CA 1
ATOM 1556 C C . GLN A 1 199 ? 3.201 -27.469 -13.212 1.00 62.28 199 GLN A C 1
ATOM 1558 O O . GLN A 1 199 ? 2.020 -27.115 -13.189 1.00 62.28 199 GLN A O 1
ATOM 1563 N N . PHE A 1 200 ? 3.687 -28.272 -14.149 1.00 66.75 200 PHE A N 1
ATOM 1564 C CA . PHE A 1 200 ? 2.838 -28.938 -15.125 1.00 66.75 200 PHE A CA 1
ATOM 1565 C C . PHE A 1 200 ? 2.456 -30.318 -14.608 1.00 66.75 200 PHE A C 1
ATOM 1567 O O . PHE A 1 200 ? 3.302 -31.044 -14.084 1.00 66.75 200 PHE A O 1
ATOM 1574 N N . ARG A 1 201 ? 1.197 -30.717 -14.802 1.00 73.69 201 ARG A N 1
ATOM 1575 C CA . ARG A 1 201 ? 0.805 -32.114 -14.586 1.00 73.69 201 ARG A CA 1
ATOM 1576 C C . ARG A 1 201 ? 1.571 -33.022 -15.558 1.00 73.69 201 ARG A C 1
ATOM 1578 O O . ARG A 1 201 ? 2.016 -32.582 -16.620 1.00 73.69 201 ARG A O 1
ATOM 1585 N N . ALA A 1 202 ? 1.725 -34.295 -15.190 1.00 69.19 202 ALA A N 1
ATOM 1586 C CA . ALA A 1 202 ? 2.538 -35.264 -15.933 1.00 69.19 202 ALA A CA 1
ATOM 1587 C C . ALA A 1 202 ? 2.125 -35.429 -17.410 1.00 69.19 202 ALA A C 1
ATOM 1589 O O . ALA A 1 202 ? 2.955 -35.774 -18.241 1.00 69.19 202 ALA A O 1
ATOM 1590 N N . ASN A 1 203 ? 0.869 -35.134 -17.743 1.00 78.94 203 ASN A N 1
ATOM 1591 C CA . ASN A 1 203 ? 0.295 -35.266 -19.079 1.00 78.94 203 ASN A CA 1
ATOM 1592 C C . ASN A 1 203 ? 0.453 -34.029 -19.981 1.00 78.94 203 ASN A C 1
ATOM 1594 O O . ASN A 1 203 ? -0.039 -34.060 -21.102 1.00 78.94 203 ASN A O 1
ATOM 1598 N N . CYS A 1 204 ? 1.098 -32.951 -19.524 1.00 82.12 204 CYS A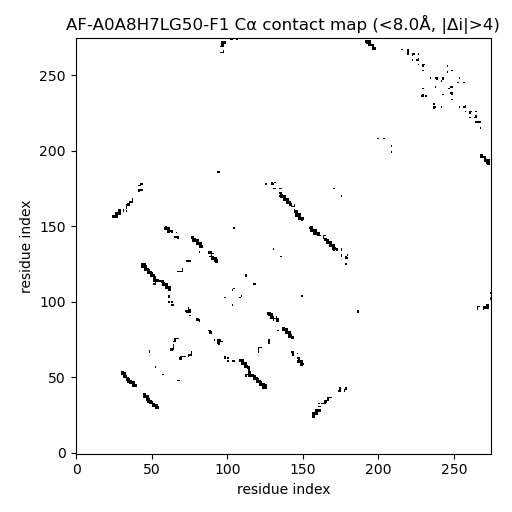 N 1
ATOM 1599 C CA . CYS A 1 204 ? 1.445 -31.846 -20.416 1.00 82.12 204 CYS A CA 1
ATOM 1600 C C . CYS A 1 204 ? 2.707 -32.196 -21.210 1.00 82.12 204 CYS A C 1
ATOM 1602 O O . CYS A 1 204 ? 3.786 -32.308 -20.614 1.00 82.12 204 CYS A O 1
ATOM 1604 N N . ASP A 1 205 ? 2.587 -32.328 -22.530 1.00 84.50 205 ASP A N 1
ATOM 1605 C CA . ASP A 1 205 ? 3.728 -32.546 -23.424 1.00 84.50 205 ASP A CA 1
ATOM 1606 C C . ASP A 1 205 ? 4.594 -31.278 -23.589 1.00 84.50 205 ASP A C 1
ATOM 1608 O O . ASP A 1 205 ? 4.242 -30.182 -23.143 1.00 84.50 205 ASP A O 1
ATOM 1612 N N . THR A 1 206 ? 5.765 -31.411 -24.215 1.00 80.88 206 THR A N 1
ATOM 1613 C CA . THR A 1 206 ? 6.723 -30.304 -24.388 1.00 80.88 206 THR A CA 1
ATOM 1614 C C . THR A 1 206 ? 6.140 -29.122 -25.171 1.00 80.88 206 THR A C 1
ATOM 1616 O O . THR A 1 206 ? 6.433 -27.972 -24.838 1.00 80.88 206 THR A O 1
ATOM 1619 N N . ALA A 1 207 ? 5.298 -29.375 -26.176 1.00 82.06 207 ALA A N 1
ATOM 1620 C CA . ALA A 1 207 ? 4.685 -28.327 -26.988 1.00 82.06 207 ALA A CA 1
ATOM 1621 C C . ALA A 1 207 ? 3.607 -27.572 -26.196 1.00 82.06 207 ALA A C 1
ATOM 1623 O O . ALA A 1 207 ? 3.572 -26.342 -26.210 1.00 82.06 207 ALA A O 1
ATOM 1624 N N . GLN A 1 208 ? 2.789 -28.289 -25.426 1.00 82.44 208 GLN A N 1
ATOM 1625 C CA . GLN A 1 208 ? 1.802 -27.715 -24.514 1.00 82.44 208 GLN A CA 1
ATOM 1626 C C . GLN A 1 208 ? 2.472 -26.871 -23.428 1.00 82.44 208 GLN A C 1
ATOM 1628 O O . GLN A 1 208 ? 2.032 -25.757 -23.147 1.00 82.44 208 GLN A O 1
ATOM 1633 N N . ARG A 1 209 ? 3.576 -27.356 -22.846 1.00 79.25 209 ARG A N 1
ATOM 1634 C CA . ARG A 1 209 ? 4.363 -26.589 -21.867 1.00 79.25 209 ARG A CA 1
ATOM 1635 C C . ARG A 1 209 ? 4.916 -25.302 -22.470 1.00 79.25 209 ARG A C 1
ATOM 1637 O O 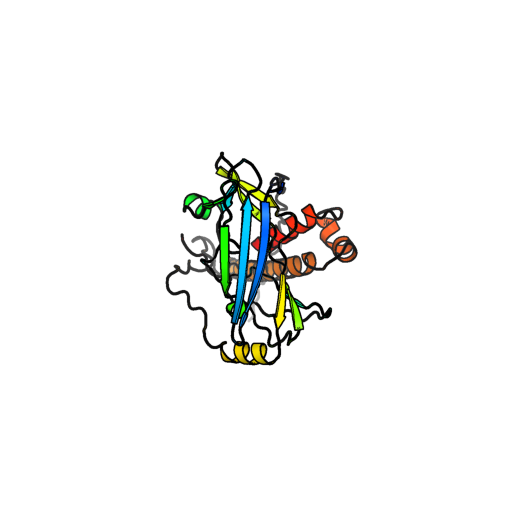. ARG A 1 209 ? 4.830 -24.253 -21.835 1.00 79.25 209 ARG A O 1
ATOM 1644 N N . ALA A 1 210 ? 5.459 -25.367 -23.686 1.00 76.19 210 ALA A N 1
ATOM 1645 C CA . ALA A 1 210 ? 5.952 -24.193 -24.400 1.00 76.19 210 ALA A CA 1
ATOM 1646 C C . ALA A 1 210 ? 4.826 -23.181 -24.672 1.00 76.19 210 ALA A C 1
ATOM 1648 O O . ALA A 1 210 ? 4.977 -22.007 -24.344 1.00 76.19 210 ALA A O 1
ATOM 1649 N N . ALA A 1 211 ? 3.674 -23.642 -25.168 1.00 81.56 211 ALA A N 1
ATOM 1650 C CA . ALA A 1 211 ? 2.513 -22.793 -25.427 1.00 81.56 211 ALA A CA 1
ATOM 1651 C C . ALA A 1 211 ? 1.990 -22.106 -24.154 1.00 81.56 211 ALA A C 1
ATOM 1653 O O . ALA A 1 211 ? 1.717 -20.907 -24.165 1.00 81.56 211 ALA A O 1
ATOM 1654 N N . ILE A 1 212 ? 1.906 -22.834 -23.035 1.00 80.50 212 ILE A N 1
ATOM 1655 C CA . ILE A 1 212 ? 1.487 -22.275 -21.742 1.00 80.50 212 ILE A CA 1
ATOM 1656 C C . ILE A 1 212 ? 2.499 -21.239 -21.237 1.00 80.50 212 ILE A C 1
ATOM 1658 O O . ILE A 1 212 ? 2.096 -20.186 -20.747 1.00 80.50 212 ILE A O 1
ATOM 1662 N N . ASN A 1 213 ? 3.802 -21.496 -21.373 1.00 75.06 213 ASN A N 1
ATOM 1663 C CA . ASN A 1 213 ? 4.833 -20.530 -20.987 1.00 75.06 213 ASN A CA 1
ATOM 1664 C C . ASN A 1 213 ? 4.742 -19.229 -21.801 1.00 75.06 213 ASN A C 1
ATOM 1666 O O . ASN A 1 213 ? 4.847 -18.148 -21.221 1.00 75.06 213 ASN A O 1
ATOM 1670 N N . THR A 1 214 ? 4.490 -19.318 -23.110 1.00 77.75 214 THR A N 1
ATOM 1671 C CA . THR A 1 214 ? 4.239 -18.142 -23.958 1.00 77.75 214 THR A CA 1
ATOM 1672 C C . THR A 1 214 ? 2.975 -17.404 -23.519 1.00 77.75 214 THR A C 1
ATOM 1674 O O . THR A 1 214 ? 3.028 -16.206 -23.249 1.00 77.75 214 THR A O 1
ATOM 1677 N N . ALA A 1 215 ? 1.864 -18.121 -23.324 1.00 81.56 215 ALA A N 1
ATOM 1678 C CA . ALA A 1 215 ? 0.601 -17.529 -22.882 1.00 81.56 215 ALA A CA 1
ATOM 1679 C C . ALA A 1 215 ? 0.722 -16.822 -21.521 1.00 81.56 215 ALA A C 1
ATOM 1681 O O . ALA A 1 215 ? 0.091 -15.793 -21.289 1.00 81.56 215 ALA A O 1
ATOM 1682 N N . ILE A 1 216 ? 1.555 -17.343 -20.616 1.00 74.69 216 ILE A N 1
ATOM 1683 C CA . ILE A 1 216 ? 1.857 -16.703 -19.334 1.00 74.69 216 ILE A CA 1
ATOM 1684 C C . ILE A 1 216 ? 2.556 -15.359 -19.533 1.00 74.69 216 ILE A C 1
ATOM 1686 O O . ILE A 1 216 ? 2.193 -14.395 -18.859 1.00 74.69 216 ILE A O 1
ATOM 1690 N N . ALA A 1 217 ? 3.551 -15.281 -20.419 1.00 73.25 217 ALA A N 1
ATOM 1691 C CA . ALA A 1 217 ? 4.244 -14.027 -20.708 1.00 73.25 217 ALA A CA 1
ATOM 1692 C C . ALA A 1 217 ? 3.274 -12.990 -21.300 1.00 73.25 217 ALA A C 1
ATOM 1694 O O . ALA A 1 217 ? 3.227 -11.849 -20.833 1.00 73.25 217 ALA A O 1
ATOM 1695 N N . ASP A 1 218 ? 2.425 -13.417 -22.234 1.00 78.12 218 ASP A N 1
ATOM 1696 C CA . ASP A 1 218 ? 1.413 -12.561 -22.856 1.00 78.12 218 ASP A CA 1
ATOM 1697 C C . ASP A 1 218 ? 0.374 -12.073 -21.836 1.00 78.12 218 ASP A C 1
ATOM 1699 O O . ASP A 1 218 ? 0.067 -10.881 -21.770 1.00 78.12 218 ASP A O 1
ATOM 1703 N N . ALA A 1 219 ? -0.124 -12.961 -20.971 1.00 79.00 219 ALA A N 1
ATOM 1704 C CA . ALA A 1 219 ? -1.070 -12.614 -19.911 1.00 79.00 219 ALA A CA 1
ATOM 1705 C C . ALA A 1 219 ? -0.458 -11.651 -18.878 1.00 79.00 219 ALA A C 1
ATOM 1707 O O . ALA A 1 219 ? -1.126 -10.725 -18.399 1.00 79.00 219 ALA A O 1
ATOM 1708 N N . GLN A 1 220 ? 0.824 -11.824 -18.544 1.00 76.94 220 GLN A N 1
ATOM 1709 C CA . GLN A 1 220 ? 1.549 -10.890 -17.681 1.00 76.94 220 GLN A CA 1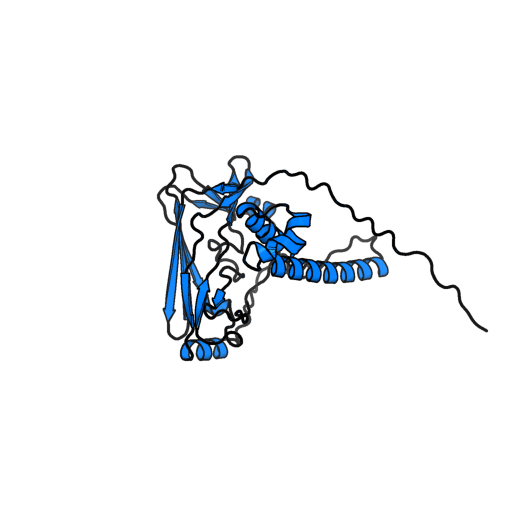
ATOM 1710 C C . GLN A 1 220 ? 1.651 -9.512 -18.330 1.00 76.94 220 GLN A C 1
ATOM 1712 O O . GLN A 1 220 ? 1.348 -8.511 -17.682 1.00 76.94 220 GLN A O 1
ATOM 1717 N N . GLN A 1 221 ? 2.010 -9.447 -19.611 1.00 78.06 221 GLN A N 1
ATOM 1718 C CA . GLN A 1 221 ? 2.089 -8.182 -20.333 1.00 78.06 221 GLN A CA 1
ATOM 1719 C C . GLN A 1 221 ? 0.716 -7.500 -20.420 1.00 78.06 221 GLN A C 1
ATOM 1721 O O . GLN A 1 221 ? 0.590 -6.303 -20.141 1.00 78.06 221 GLN A O 1
ATOM 1726 N N . LEU A 1 222 ? -0.328 -8.262 -20.753 1.00 81.06 222 LEU A N 1
ATOM 1727 C CA . LEU A 1 222 ? -1.693 -7.761 -20.888 1.00 81.06 222 LEU A CA 1
ATOM 1728 C C . LEU A 1 222 ? -2.229 -7.211 -19.564 1.00 81.06 222 LEU A C 1
ATOM 1730 O O . LEU A 1 222 ? -2.783 -6.109 -19.522 1.00 81.06 222 LEU A O 1
ATOM 1734 N N . SER A 1 223 ? -2.031 -7.944 -18.469 1.00 78.88 223 SER A N 1
ATOM 1735 C CA . SER A 1 223 ? -2.442 -7.490 -17.142 1.00 78.88 223 SER A CA 1
ATOM 1736 C C . SER A 1 223 ? -1.668 -6.237 -16.716 1.00 78.88 223 SER A C 1
ATOM 1738 O O . SER A 1 223 ? -2.279 -5.300 -16.196 1.00 78.88 223 SER A O 1
ATOM 1740 N N . ALA A 1 224 ? -0.351 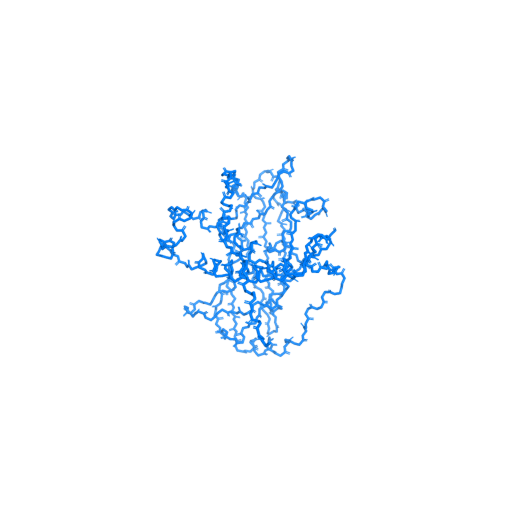-6.151 -16.968 1.00 74.00 224 ALA A N 1
ATOM 1741 C CA . ALA A 1 224 ? 0.453 -4.978 -16.590 1.00 74.00 224 ALA A CA 1
ATOM 1742 C C . ALA A 1 224 ? 0.006 -3.720 -17.345 1.00 74.00 224 ALA A C 1
ATOM 1744 O O . ALA A 1 224 ? -0.154 -2.646 -16.750 1.00 74.00 224 ALA A O 1
ATOM 1745 N N . ASN A 1 225 ? -0.252 -3.867 -18.644 1.00 80.38 225 ASN A N 1
ATOM 1746 C CA . ASN A 1 225 ? -0.815 -2.813 -19.480 1.00 80.38 225 ASN A CA 1
ATOM 1747 C C . ASN A 1 225 ? -2.203 -2.388 -18.970 1.00 80.38 225 ASN A C 1
ATOM 1749 O O . ASN A 1 225 ? -2.485 -1.193 -18.859 1.00 80.38 225 ASN A O 1
ATOM 1753 N N . SER A 1 226 ? -3.040 -3.355 -18.580 1.00 80.62 226 SER A N 1
ATOM 1754 C CA . SER A 1 226 ? -4.381 -3.108 -18.037 1.00 80.62 226 SER A CA 1
ATOM 1755 C C . SER A 1 226 ? -4.338 -2.339 -16.716 1.00 80.62 226 SER A C 1
ATOM 1757 O O . SER A 1 226 ? -5.048 -1.347 -16.564 1.00 80.62 226 SER A O 1
ATOM 1759 N N . LEU A 1 227 ? -3.460 -2.718 -15.779 1.00 77.94 227 LEU A N 1
ATOM 1760 C CA . LEU A 1 227 ? -3.286 -1.992 -14.516 1.00 77.94 227 LEU A CA 1
ATOM 1761 C C . LEU A 1 227 ? -2.769 -0.570 -14.744 1.00 77.94 227 LEU A C 1
ATOM 1763 O O . LEU A 1 227 ? -3.239 0.370 -14.106 1.00 77.94 227 LEU A O 1
ATOM 1767 N N . THR A 1 228 ? -1.808 -0.413 -15.656 1.00 79.81 228 THR A N 1
ATOM 1768 C CA . THR A 1 228 ? -1.253 0.897 -16.021 1.00 79.81 228 THR A CA 1
ATOM 1769 C C . THR A 1 228 ? -2.351 1.808 -16.556 1.00 79.81 228 THR A C 1
ATOM 1771 O O . THR A 1 228 ? -2.438 2.965 -16.151 1.00 79.81 228 THR A O 1
ATOM 1774 N N . ARG A 1 229 ? -3.240 1.274 -17.401 1.00 77.06 229 ARG A N 1
ATOM 1775 C CA . ARG A 1 229 ? -4.384 2.013 -17.936 1.00 77.06 229 ARG A CA 1
ATOM 1776 C C . ARG A 1 229 ? -5.423 2.342 -16.867 1.00 77.06 229 ARG A C 1
ATOM 1778 O O . ARG A 1 229 ? -5.842 3.489 -16.783 1.00 77.06 229 ARG A O 1
ATOM 1785 N N . LEU A 1 230 ? -5.781 1.387 -16.006 1.00 76.38 230 LEU A N 1
ATOM 1786 C CA . LEU A 1 230 ? -6.713 1.621 -14.895 1.00 76.38 230 LEU A CA 1
ATOM 1787 C C . LEU A 1 230 ? -6.210 2.706 -13.929 1.00 76.38 230 LEU A C 1
ATOM 1789 O O . LEU A 1 230 ? -7.022 3.400 -13.322 1.00 76.38 230 LEU A O 1
ATOM 1793 N N . ARG A 1 231 ? -4.890 2.871 -13.781 1.00 75.00 231 ARG A N 1
ATOM 1794 C CA . ARG A 1 231 ? -4.264 3.891 -12.920 1.00 75.00 231 ARG A CA 1
ATOM 1795 C C . ARG A 1 231 ? -4.232 5.300 -13.510 1.00 75.00 231 ARG A C 1
ATOM 1797 O O . ARG A 1 231 ? -3.995 6.239 -12.759 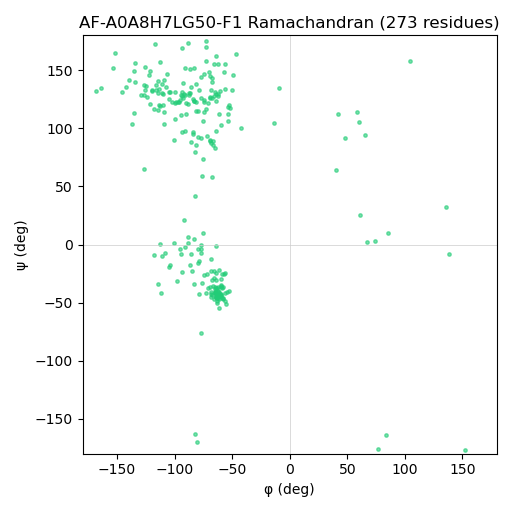1.00 75.00 231 ARG A O 1
ATOM 1804 N N . GLN A 1 232 ? -4.476 5.474 -14.807 1.00 73.94 232 GLN A N 1
ATOM 1805 C CA . GLN A 1 232 ? -4.571 6.814 -15.389 1.00 73.94 232 GLN A CA 1
ATOM 1806 C C . GLN A 1 232 ? -5.754 7.560 -14.747 1.00 73.94 232 GLN A C 1
ATOM 1808 O O . GLN A 1 232 ? -6.848 7.007 -14.614 1.00 73.94 232 GLN A O 1
ATOM 1813 N N . GLN A 1 233 ? -5.516 8.781 -14.260 1.00 57.12 233 GLN A N 1
ATOM 1814 C CA . GLN A 1 233 ? -6.517 9.538 -13.506 1.00 57.12 233 GLN A CA 1
ATOM 1815 C C . GLN A 1 233 ? -7.584 10.157 -14.427 1.00 57.12 233 GLN A C 1
ATOM 1817 O O . GLN A 1 233 ? -7.280 10.626 -15.523 1.00 57.12 233 GLN A O 1
ATOM 1822 N N . GLY A 1 234 ? -8.827 10.203 -13.934 1.00 58.72 234 GLY A N 1
ATOM 1823 C CA . GLY A 1 234 ? -9.915 11.014 -14.485 1.00 58.72 234 GLY A CA 1
ATOM 1824 C C . GLY A 1 234 ? -10.983 10.268 -15.296 1.00 58.72 234 GLY A C 1
ATOM 1825 O O . GLY A 1 234 ? -10.759 9.205 -15.874 1.00 58.72 234 GLY A O 1
ATOM 1826 N N . ILE A 1 235 ? -12.161 10.895 -15.380 1.00 55.00 235 ILE A N 1
ATOM 1827 C CA . ILE A 1 235 ? -13.307 10.464 -16.198 1.00 55.00 235 ILE A CA 1
ATOM 1828 C C . ILE A 1 235 ? -12.920 10.223 -17.676 1.00 55.00 235 ILE A C 1
ATOM 1830 O O . ILE A 1 235 ? -13.391 9.230 -18.234 1.00 55.00 235 ILE A O 1
ATOM 1834 N N . PRO A 1 236 ? -12.058 11.041 -18.327 1.00 58.19 236 PRO A N 1
ATOM 1835 C CA . PRO A 1 236 ? -11.655 10.791 -19.714 1.00 58.19 236 PRO A CA 1
ATOM 1836 C C . PRO A 1 236 ? -10.924 9.454 -19.894 1.00 58.19 236 PRO A C 1
ATOM 1838 O O . PRO A 1 236 ? -11.229 8.713 -20.822 1.00 58.19 236 PRO A O 1
ATOM 1841 N N . ALA A 1 237 ? -10.029 9.090 -18.968 1.00 61.66 237 ALA A N 1
ATOM 1842 C CA . ALA A 1 237 ? -9.294 7.825 -19.023 1.00 61.66 237 ALA A CA 1
ATOM 1843 C C . ALA A 1 237 ? -10.209 6.602 -18.812 1.00 61.66 237 ALA A C 1
ATOM 1845 O O . ALA A 1 237 ? -9.968 5.533 -19.380 1.00 61.66 237 ALA A O 1
ATOM 1846 N N . TRP A 1 238 ? -11.287 6.765 -18.035 1.00 68.50 238 TRP A N 1
ATOM 1847 C CA . TRP A 1 238 ? -12.287 5.718 -17.809 1.00 68.50 238 TRP A CA 1
ATOM 1848 C C . TRP A 1 238 ? -13.242 5.519 -18.993 1.00 68.50 238 TRP A C 1
ATOM 1850 O O . TRP A 1 238 ? -13.673 4.395 -19.247 1.00 68.50 238 TRP A O 1
ATOM 1860 N N . ARG A 1 239 ? -13.568 6.594 -19.728 1.00 60.78 239 ARG A N 1
ATOM 1861 C CA . ARG A 1 239 ? -14.568 6.587 -20.813 1.00 60.78 239 ARG A CA 1
ATOM 1862 C C . ARG A 1 239 ? -14.191 5.736 -22.028 1.00 60.78 239 ARG A C 1
ATOM 1864 O O . ARG A 1 239 ? -15.105 5.317 -22.726 1.00 60.78 239 ARG A O 1
ATOM 1871 N N . GLU A 1 240 ? -12.906 5.472 -22.247 1.00 69.75 240 GLU A N 1
ATOM 1872 C CA . GLU A 1 240 ? -12.410 4.763 -23.434 1.00 69.75 240 GLU A CA 1
ATOM 1873 C C . GLU A 1 240 ? -12.638 3.241 -23.378 1.00 69.75 240 GLU A C 1
ATOM 1875 O O . GLU A 1 240 ? -13.516 2.698 -24.035 1.00 69.75 240 GLU A O 1
ATOM 1880 N N . LEU A 1 241 ? -11.825 2.528 -22.594 1.00 64.94 241 LEU A N 1
ATOM 1881 C CA . LEU A 1 241 ? -11.754 1.059 -22.579 1.00 64.94 241 LEU A CA 1
ATOM 1882 C C . LEU A 1 241 ? -12.287 0.445 -21.277 1.00 64.94 241 LEU A C 1
ATOM 1884 O O . LEU A 1 241 ? -13.021 -0.539 -21.355 1.00 64.94 241 LEU A O 1
ATOM 1888 N N . PRO A 1 242 ? -11.989 1.003 -20.083 1.00 68.88 242 PRO A N 1
ATOM 1889 C CA . PRO A 1 242 ? -12.555 0.495 -18.837 1.00 68.88 242 PRO A CA 1
ATOM 1890 C C . PRO A 1 242 ? -14.088 0.516 -18.825 1.00 68.88 242 PRO A C 1
ATOM 1892 O O . PRO A 1 242 ? -14.694 -0.432 -18.338 1.00 68.88 242 PRO A O 1
ATOM 1895 N N . ARG A 1 243 ? -14.727 1.532 -19.426 1.00 77.50 243 ARG A N 1
ATOM 1896 C CA . ARG A 1 243 ? -16.193 1.628 -19.490 1.00 77.50 243 ARG A CA 1
ATOM 1897 C C . ARG A 1 243 ? -16.862 0.450 -20.199 1.00 77.50 243 ARG A C 1
ATOM 1899 O O . ARG A 1 243 ? -17.939 0.038 -19.784 1.00 77.50 243 ARG A O 1
ATOM 1906 N N . THR A 1 244 ? -16.240 -0.094 -21.238 1.00 80.81 244 THR A N 1
ATOM 1907 C CA . THR A 1 244 ? -16.791 -1.219 -22.010 1.00 80.81 244 THR A CA 1
ATOM 1908 C C . THR A 1 244 ? -16.910 -2.488 -21.169 1.00 80.81 244 THR A C 1
ATOM 1910 O O . THR A 1 244 ? -17.879 -3.225 -21.305 1.00 80.81 244 THR A O 1
ATOM 1913 N N . TRP A 1 245 ? -15.947 -2.723 -20.274 1.00 81.38 245 TRP A N 1
ATOM 1914 C CA . TRP A 1 245 ? -15.868 -3.944 -19.464 1.00 81.38 245 TRP A CA 1
ATOM 1915 C C . TRP A 1 245 ? -16.435 -3.776 -18.058 1.00 81.38 245 TRP A C 1
ATOM 1917 O O . TRP A 1 245 ? -16.963 -4.722 -17.486 1.00 81.38 245 TRP A O 1
ATOM 1927 N N . PHE A 1 246 ? -16.320 -2.574 -17.496 1.00 80.31 246 PHE A N 1
ATOM 1928 C CA . PHE A 1 246 ? -16.711 -2.285 -16.123 1.00 80.31 246 PHE A CA 1
ATOM 1929 C C . PHE A 1 246 ? -17.940 -1.376 -16.038 1.00 80.31 246 PHE A C 1
ATOM 1931 O O . PHE A 1 246 ? -18.482 -1.228 -14.959 1.00 80.31 246 PHE A O 1
ATOM 1938 N N . GLY A 1 247 ? -18.436 -0.773 -17.119 1.00 80.25 247 GLY A N 1
ATOM 1939 C CA . GLY A 1 247 ? -19.577 0.151 -17.079 1.00 80.25 247 GLY A CA 1
ATOM 1940 C C . GLY A 1 247 ? -19.206 1.594 -16.702 1.00 80.25 247 GLY A C 1
ATOM 1941 O O . GLY A 1 247 ? -18.054 2.018 -16.806 1.00 80.25 247 GLY A O 1
ATOM 1942 N N . SER A 1 248 ? -20.200 2.404 -16.327 1.00 80.50 248 SER A N 1
ATOM 1943 C CA . SER A 1 248 ? -20.014 3.834 -16.026 1.00 80.50 248 SER A CA 1
ATOM 1944 C C . SER A 1 248 ? -18.966 4.093 -14.937 1.00 80.50 248 SER A C 1
ATOM 1946 O O . SER A 1 248 ? -18.679 3.232 -14.109 1.00 80.50 248 SER A O 1
ATOM 1948 N N . TYR A 1 249 ? -18.377 5.294 -14.956 1.00 75.19 249 TYR A N 1
ATOM 1949 C CA . TYR A 1 249 ? -17.430 5.708 -13.922 1.00 75.19 249 TYR A CA 1
ATOM 1950 C C . TYR A 1 249 ? -18.135 5.785 -12.572 1.00 75.19 249 TYR A C 1
ATOM 1952 O O . TYR A 1 249 ? -19.104 6.523 -12.415 1.00 75.19 249 TYR A O 1
ATOM 1960 N N . GLU A 1 250 ? -17.597 5.049 -11.616 1.00 76.94 250 GLU A N 1
ATOM 1961 C CA . GLU A 1 250 ? -17.987 5.054 -10.218 1.00 76.94 250 GLU A CA 1
ATOM 1962 C C . GLU A 1 250 ? -16.713 4.814 -9.415 1.00 76.94 250 GLU A C 1
ATOM 1964 O O . GLU A 1 250 ? -15.926 3.928 -9.760 1.00 76.94 250 GLU A O 1
ATOM 1969 N N . GLU A 1 251 ? -16.470 5.627 -8.387 1.00 67.31 251 GLU A N 1
ATOM 1970 C CA . GLU A 1 251 ? -15.191 5.619 -7.673 1.00 67.31 251 GLU A CA 1
ATOM 1971 C C . GLU A 1 251 ? -14.881 4.233 -7.100 1.00 67.31 251 GLU A C 1
ATOM 1973 O O . GLU A 1 251 ? -13.814 3.674 -7.354 1.00 67.31 251 GLU A O 1
ATOM 1978 N N . GLU A 1 252 ? -15.865 3.622 -6.439 1.00 66.62 252 GLU A N 1
ATOM 1979 C CA . GLU A 1 252 ? -15.767 2.278 -5.871 1.00 66.62 252 GLU A CA 1
ATOM 1980 C C . GLU A 1 252 ? -15.386 1.228 -6.922 1.00 66.62 252 GLU A C 1
ATOM 1982 O O . GLU A 1 252 ? -14.519 0.379 -6.706 1.00 66.62 252 GLU A O 1
ATOM 1987 N N . ARG A 1 253 ? -15.980 1.322 -8.110 1.00 76.19 253 ARG A N 1
ATOM 1988 C CA . ARG A 1 253 ? -15.734 0.396 -9.214 1.00 76.19 253 ARG A CA 1
ATOM 1989 C C . ARG A 1 253 ? -14.334 0.536 -9.785 1.00 76.19 253 ARG A C 1
ATOM 1991 O O . ARG A 1 253 ? -13.666 -0.459 -10.070 1.00 76.19 253 ARG A O 1
ATOM 1998 N N . VAL A 1 254 ? -13.875 1.776 -9.920 1.00 72.62 254 VAL A N 1
ATOM 1999 C CA . VAL A 1 254 ? -12.507 2.093 -10.331 1.00 72.62 254 VAL A CA 1
ATOM 2000 C C . VAL A 1 254 ? -11.516 1.502 -9.333 1.00 72.62 254 VAL A C 1
ATOM 2002 O O . VAL A 1 254 ? -10.535 0.874 -9.740 1.00 72.62 254 VAL A O 1
ATOM 2005 N N . TYR A 1 255 ? -11.785 1.640 -8.033 1.00 68.44 255 TYR A N 1
ATOM 2006 C CA . TYR A 1 255 ? -10.947 1.064 -6.986 1.00 68.44 255 TYR A CA 1
ATOM 2007 C C . TYR A 1 255 ? -10.953 -0.466 -7.007 1.00 68.44 255 TYR A C 1
ATOM 2009 O O . TYR A 1 255 ? -9.870 -1.055 -7.019 1.00 68.44 255 TYR A O 1
ATOM 2017 N N . LYS A 1 256 ? -12.124 -1.112 -7.109 1.00 72.56 256 LYS A N 1
ATOM 2018 C CA . LYS A 1 256 ? -12.255 -2.574 -7.253 1.00 72.56 256 LYS A CA 1
ATOM 2019 C C . LYS A 1 256 ? -11.454 -3.086 -8.452 1.00 72.56 256 LYS A C 1
ATOM 2021 O O . LYS A 1 256 ? -10.610 -3.966 -8.299 1.00 72.56 256 LYS A O 1
ATOM 2026 N N . ALA A 1 257 ? -11.633 -2.483 -9.628 1.00 75.94 257 ALA A N 1
ATOM 2027 C CA . ALA A 1 257 ? -10.919 -2.880 -10.842 1.00 75.94 257 ALA A CA 1
ATOM 2028 C C . ALA A 1 257 ? -9.393 -2.748 -10.688 1.00 75.94 257 ALA A C 1
ATOM 2030 O O . ALA A 1 257 ? -8.642 -3.650 -11.064 1.00 75.94 257 ALA A O 1
ATOM 2031 N N . ARG A 1 258 ? -8.916 -1.647 -10.091 1.00 74.31 258 ARG A N 1
ATOM 2032 C CA . ARG A 1 258 ? -7.486 -1.431 -9.810 1.00 74.31 258 ARG A CA 1
ATOM 2033 C C . ARG A 1 258 ? -6.939 -2.450 -8.821 1.00 74.31 258 ARG A C 1
ATOM 2035 O O . ARG A 1 258 ? -5.853 -2.984 -9.049 1.00 74.31 258 ARG A O 1
ATOM 2042 N N . TYR A 1 259 ? -7.674 -2.707 -7.743 1.00 66.69 259 TYR A N 1
ATOM 2043 C CA . TYR A 1 259 ? -7.285 -3.664 -6.718 1.00 66.69 259 TYR A CA 1
ATOM 2044 C C . TYR A 1 259 ? -7.170 -5.066 -7.318 1.00 66.69 259 TYR A C 1
ATOM 2046 O O . TYR A 1 259 ? -6.084 -5.645 -7.290 1.00 66.69 259 TYR A O 1
ATOM 2054 N N . THR A 1 260 ? -8.219 -5.558 -7.976 1.00 71.75 260 THR A N 1
ATOM 2055 C CA . THR A 1 260 ? -8.230 -6.879 -8.614 1.00 71.75 260 THR A CA 1
ATOM 2056 C C . THR A 1 260 ? -7.117 -7.014 -9.651 1.00 71.75 260 THR A C 1
ATOM 2058 O O . THR A 1 260 ? -6.351 -7.977 -9.624 1.00 71.75 260 THR A O 1
ATOM 2061 N N . MET A 1 261 ? -6.929 -6.014 -10.516 1.00 76.75 261 MET A N 1
ATOM 2062 C CA . MET A 1 261 ? -5.859 -6.057 -11.514 1.00 76.75 261 MET A CA 1
ATOM 2063 C C . MET A 1 261 ? -4.455 -6.012 -10.877 1.00 76.75 261 MET A C 1
ATOM 2065 O O . MET A 1 261 ? -3.508 -6.598 -11.405 1.00 76.75 261 MET A O 1
ATOM 2069 N N . SER A 1 262 ? -4.297 -5.387 -9.704 1.00 67.12 262 SER A N 1
ATOM 2070 C CA . SER A 1 262 ? -3.043 -5.431 -8.931 1.00 67.12 262 SER A CA 1
ATOM 2071 C C . SER A 1 262 ? -2.729 -6.813 -8.341 1.00 67.12 262 SER A C 1
ATOM 2073 O O . SER A 1 262 ? -1.565 -7.123 -8.073 1.00 67.12 262 SER A O 1
ATOM 2075 N N . LEU A 1 263 ? -3.749 -7.658 -8.159 1.00 64.44 263 LEU A N 1
ATOM 2076 C CA . LEU A 1 263 ? -3.575 -9.061 -7.790 1.00 64.44 263 LEU A CA 1
ATOM 2077 C C . LEU A 1 263 ? -3.184 -9.906 -9.011 1.00 64.44 263 LEU A C 1
ATOM 2079 O O . LEU A 1 263 ? -2.274 -10.726 -8.913 1.00 64.44 263 LEU A O 1
ATOM 2083 N N . ILE A 1 264 ? -3.824 -9.669 -10.163 1.00 69.81 264 ILE A N 1
ATOM 2084 C CA . ILE A 1 264 ? -3.624 -10.441 -11.405 1.00 69.81 264 ILE A CA 1
ATOM 2085 C C . ILE A 1 264 ? -2.257 -10.173 -12.053 1.00 69.81 264 ILE A C 1
ATOM 2087 O O . ILE A 1 264 ? -1.620 -11.095 -12.548 1.00 69.81 264 ILE A O 1
ATOM 2091 N N . THR A 1 265 ? -1.762 -8.932 -12.010 1.00 66.62 265 THR A N 1
ATOM 2092 C CA . THR A 1 265 ? -0.461 -8.517 -12.592 1.00 66.62 265 THR A CA 1
ATOM 2093 C C . THR A 1 265 ? 0.779 -9.151 -11.968 1.00 66.62 265 THR A C 1
ATOM 2095 O O . THR A 1 265 ? 1.909 -8.863 -12.372 1.00 66.62 265 THR A O 1
ATOM 2098 N N . ARG A 1 266 ? 0.606 -9.987 -10.948 1.00 62.78 266 ARG A N 1
ATOM 2099 C CA . ARG A 1 266 ? 1.712 -10.610 -10.230 1.00 62.78 266 ARG A CA 1
ATOM 2100 C C . ARG A 1 266 ? 2.318 -11.720 -11.111 1.00 62.78 266 ARG A C 1
ATOM 2102 O O . ARG A 1 266 ? 1.588 -12.624 -11.513 1.00 62.78 266 ARG A O 1
ATOM 2109 N N . PRO A 1 267 ? 3.629 -11.677 -11.428 1.00 57.22 267 PRO A N 1
ATOM 2110 C CA . PRO A 1 267 ? 4.244 -12.629 -12.347 1.00 57.22 267 PRO A CA 1
ATOM 2111 C C . PRO A 1 267 ? 4.118 -14.073 -11.850 1.00 57.22 267 PRO A C 1
ATOM 2113 O O . PRO A 1 267 ? 4.445 -14.382 -10.706 1.00 57.22 267 PRO A O 1
ATOM 2116 N N . PHE A 1 268 ? 3.684 -14.972 -12.733 1.00 52.19 268 PHE A N 1
ATOM 2117 C CA . PHE A 1 268 ? 3.457 -16.393 -12.443 1.00 52.19 268 PHE A CA 1
ATOM 2118 C C . PHE A 1 268 ? 4.736 -17.154 -12.058 1.00 52.19 268 PHE A C 1
ATOM 2120 O O . PHE A 1 268 ? 4.659 -18.173 -11.379 1.00 52.19 268 PHE A O 1
ATOM 2127 N N . ASN A 1 269 ? 5.903 -16.663 -12.482 1.00 49.62 269 ASN A N 1
ATOM 2128 C CA . ASN A 1 269 ? 7.219 -17.249 -12.221 1.00 49.62 269 ASN A CA 1
ATOM 2129 C C . ASN A 1 269 ? 7.935 -16.642 -10.998 1.00 49.62 269 ASN A C 1
ATOM 2131 O O . ASN A 1 269 ? 9.016 -17.103 -10.635 1.00 49.62 269 ASN A O 1
ATOM 2135 N N . ALA A 1 270 ? 7.356 -15.626 -10.351 1.00 45.06 270 ALA A N 1
ATOM 2136 C CA . ALA A 1 270 ? 7.955 -14.964 -9.201 1.00 45.06 270 ALA A CA 1
ATOM 2137 C C . ALA A 1 270 ? 7.332 -15.475 -7.893 1.00 45.06 270 ALA A C 1
ATOM 2139 O O . ALA A 1 270 ? 6.349 -14.935 -7.393 1.00 45.06 270 ALA A O 1
ATOM 2140 N N . TYR A 1 271 ? 7.960 -16.526 -7.366 1.00 44.16 271 TYR A N 1
ATOM 2141 C CA . TYR A 1 271 ? 8.076 -16.868 -5.946 1.00 44.16 271 TYR A CA 1
ATOM 2142 C C . TYR A 1 271 ? 6.777 -16.818 -5.129 1.00 44.16 271 TYR A C 1
ATOM 2144 O O . TYR A 1 271 ? 6.414 -15.821 -4.501 1.00 44.16 271 TYR A O 1
ATOM 2152 N N . THR A 1 272 ? 6.112 -17.966 -5.074 1.00 42.25 272 THR A N 1
ATOM 2153 C CA . THR A 1 272 ? 5.224 -18.323 -3.973 1.00 42.25 272 THR A CA 1
ATOM 2154 C C . THR A 1 272 ? 6.080 -18.567 -2.729 1.00 42.25 272 THR A C 1
ATOM 2156 O O . THR A 1 272 ? 7.026 -19.353 -2.766 1.00 42.25 272 THR A O 1
ATOM 2159 N N . VAL A 1 273 ? 5.762 -17.883 -1.632 1.00 40.22 273 VAL A N 1
ATOM 2160 C CA . VAL A 1 273 ? 6.228 -18.254 -0.291 1.00 40.22 273 VAL A CA 1
ATOM 2161 C C . VAL A 1 273 ? 5.276 -19.341 0.207 1.00 40.22 273 VAL A C 1
ATOM 2163 O O . VAL A 1 273 ? 4.062 -19.134 0.216 1.00 40.22 273 VAL A O 1
ATOM 2166 N N . ARG A 1 274 ? 5.797 -20.518 0.575 1.00 33.78 274 ARG A N 1
ATOM 2167 C CA . ARG A 1 274 ? 5.031 -21.473 1.392 1.00 33.78 274 ARG A CA 1
ATOM 2168 C C . ARG A 1 274 ? 4.961 -20.907 2.812 1.00 33.78 274 ARG A C 1
ATOM 2170 O O . ARG A 1 274 ? 6.007 -20.728 3.431 1.00 33.78 274 ARG A O 1
ATOM 2177 N N . PHE A 1 275 ? 3.746 -20.606 3.263 1.00 43.91 275 PHE A N 1
ATOM 2178 C CA . PHE A 1 275 ? 3.383 -20.592 4.680 1.00 43.91 275 PHE A CA 1
ATOM 2179 C C . PHE A 1 275 ? 2.965 -22.006 5.071 1.00 43.91 275 PHE A C 1
ATOM 2181 O O . PHE A 1 275 ? 2.307 -22.659 4.212 1.00 43.91 275 PHE A O 1
#

Foldseek 3Di:
DDDDDDDDDDDPPPPPPPPPPPPPQDEAAFQKDWEWDWDDDLQFIKIKIKIAHQDQDKWWFQQDVLDLQDPPFLDPFWQKDFPPPDPFGWDFQTAFEADDRLVSLVVPSIDIRHHGDMDMHMDGVLNTTQCPRVDWHKIKTQGQQWTWTQDPVRDTHIYGHPPGYMDMDTGDPSNNVSSVVVPPDRPDPPDFDQDQADDDDPPQDPVNVVVVVVVLVVQLVVLVVQLVLLPDDDQVSCVPPVCVVQNHDDPVSSSVSNVVSVNSNRRRGRGHGDD

InterPro domains:
  IPR024079 Metallopeptidase, catalytic domain superfamily [G3DSA:3.40.390.10] (196-275)

Organism: NCBI:txid456999

Mean predicted aligned error: 14.14 Å

Nearest PDB structures (foldseek):
  3isy-assembly1_A  TM=5.206E-01  e=5.460E-03  Bacillus subtilis
  8oye-assembly1_A  TM=4.537E-01  e=3.116E-01  Clostridium perfringens
  8owf-assembly1_A  TM=4.537E-01  e=4.214E-01  Clostridium perfringens
  6qfs-assembly7_G  TM=4.113E-01  e=8.185E-01  Cellulomonas fimi

Secondary structure (DSSP, 8-state):
--------------------------EEEP-EEEEEEEEE-SS-EEEEEEEEE-SSSPEEEE--TTSTT--SS----S--EETT--S-PPEE-S---B--HHHHHHTT-EEEE-BT--EEEEEEGGGTEE-TTT-SEEEEE----EEEEE-TTS-EEEEE-SSPP-EEEEE-HHHHHHHHHTTT-----TTS-BPPS-PPPTT--HHHHHHHHHHHHHHHHHHHHHHHHHTS-SHHHHHHTHHHHH-S--HHHHHHHHHHHHHHTS-TTS-BBP-

pLDDT: mean 74.68, std 19.84, range [27.42, 97.56]

Solvent-accessible surface area (backbone atoms only — not comparable to full-atom values): 16342 Å² total; per-residue (Å²): 134,81,88,80,92,84,82,80,88,88,80,86,77,76,76,78,75,68,80,73,71,82,71,71,72,57,72,42,79,47,56,45,53,65,44,50,47,74,47,77,57,72,76,44,34,36,38,36,36,36,42,27,27,74,43,86,62,70,47,40,32,44,56,42,55,52,36,74,80,30,75,90,47,61,36,80,35,43,64,58,40,47,74,83,76,56,89,49,52,51,46,78,66,46,55,77,70,49,82,60,66,72,59,37,66,74,66,69,41,58,47,75,42,40,50,77,43,68,49,75,35,77,40,71,49,56,72,34,48,41,45,83,83,37,49,60,49,50,27,40,33,54,36,74,37,64,44,46,29,43,49,100,87,69,47,81,35,37,33,35,47,63,74,59,50,52,42,72,48,76,41,46,68,67,37,49,53,44,51,63,73,60,66,79,68,74,88,75,79,85,84,63,54,69,46,77,59,82,80,74,62,91,86,58,49,75,68,57,49,51,52,50,54,51,50,49,53,52,51,38,52,51,32,46,52,48,38,56,52,63,65,46,78,57,71,74,54,37,64,68,62,54,26,80,80,71,41,79,92,44,72,70,57,54,50,50,54,42,52,55,34,64,62,65,38,50,56,84,74,45,41,40,59,72,128

Sequence (275 aa):
MRSTLVSLLFGQLVLAATLVHNDEIPILKLNVDTKLAVRSSPDNIRVEFTIANTGRETYSILETPTSLLSTEFSTNKFYPEKKDGSRRSPIFKGIKLKWDADRAAKGNKILKLLPGRPVTVTHEFSKLYDFARSGPGVYKLLPLSVLQLIDEKGNHVLGQLDPPPTAEIIINQKLLNNLTHSSTSVITHNGHHRVEALQFRANCDTAQRAAINTAIADAQQLSANSLTRLRQQGIPAWRELPRTWFGSYEEERVYKARYTMSLITRPFNAYTVRF

Radius of gyration: 21.84 Å; Cα contacts (8 Å, |Δi|>4): 423; chains: 1; bounding box: 47×55×74 Å